Protein AF-A0A969STT8-F1 (afdb_monomer_lite)

Sequence (206 aa):
MQIDKSGVEYWLARQLQPLLGYSRWQRFEETIERSKLACFNSGYEITNHFTDAGNLVKRTQGGGSRQSDYKLSRYACYLTAMNGDPRKPEIAVAQTYFAIKTREAEIGSNLANSEVLTATITTTIERALTPINQRLEQIEHHLNALPPVKPKRPWTLSASTPPAEVPSDYKQLEDGSWLSPEAYESVLRQSRRSLWWELRQLNKFQ

pLDDT: mean 85.81, std 13.29, range [37.53, 98.25]

Structure (mmCIF, N/CA/C/O backbone):
data_AF-A0A969STT8-F1
#
_entry.id   AF-A0A969STT8-F1
#
loop_
_atom_site.group_PDB
_atom_site.id
_atom_site.type_symbol
_atom_site.label_atom_id
_atom_site.label_alt_id
_atom_site.label_comp_id
_atom_site.label_asym_id
_atom_site.label_entity_id
_atom_site.label_seq_id
_atom_site.pdbx_PDB_ins_code
_atom_site.Cartn_x
_atom_site.Cartn_y
_atom_site.Cartn_z
_atom_site.occupancy
_atom_site.B_iso_or_equiv
_atom_site.auth_seq_id
_atom_site.auth_comp_id
_atom_site.auth_asym_id
_atom_site.auth_atom_id
_atom_site.pdbx_PDB_model_num
ATOM 1 N N . MET A 1 1 ? -18.199 5.953 7.254 1.00 84.50 1 MET A N 1
ATOM 2 C CA . MET A 1 1 ? -17.276 7.029 6.849 1.00 84.50 1 MET A CA 1
ATOM 3 C C . MET A 1 1 ? -17.919 8.342 7.233 1.00 84.50 1 MET A C 1
ATOM 5 O O . MET A 1 1 ? -19.102 8.511 6.959 1.00 84.50 1 MET A O 1
ATOM 9 N N . GLN A 1 2 ? -17.184 9.208 7.916 1.00 92.44 2 GLN A N 1
ATOM 10 C CA . GLN A 1 2 ? -17.617 10.550 8.297 1.00 92.44 2 GLN A CA 1
ATOM 11 C C . GLN A 1 2 ? -16.567 11.550 7.808 1.00 92.44 2 GLN A C 1
ATOM 13 O O . GLN A 1 2 ? -15.420 11.169 7.594 1.00 92.44 2 GLN A O 1
ATOM 18 N N . ILE A 1 3 ? -16.955 12.807 7.619 1.00 91.88 3 ILE A N 1
ATOM 19 C CA . ILE A 1 3 ? -16.052 13.887 7.210 1.00 91.88 3 ILE A CA 1
ATOM 20 C C . ILE A 1 3 ? -16.077 14.938 8.317 1.00 91.88 3 ILE A C 1
ATOM 22 O O . ILE A 1 3 ? -17.145 15.249 8.853 1.00 91.88 3 ILE A O 1
ATOM 26 N N . ASP A 1 4 ? -14.911 15.418 8.736 1.00 87.25 4 ASP A N 1
ATOM 27 C CA . ASP A 1 4 ? -14.823 16.464 9.748 1.00 87.25 4 ASP A CA 1
ATOM 28 C C . ASP A 1 4 ? -15.022 17.868 9.150 1.00 87.25 4 ASP A C 1
ATOM 30 O O . ASP A 1 4 ? -15.252 18.048 7.955 1.00 87.25 4 ASP A O 1
ATOM 34 N N . LYS A 1 5 ? -14.951 18.895 10.002 1.00 86.19 5 LYS A N 1
ATOM 35 C CA . LYS A 1 5 ? -15.132 20.293 9.581 1.00 86.19 5 LYS A CA 1
ATOM 36 C C . LYS A 1 5 ? -14.043 20.782 8.617 1.00 86.19 5 LYS A C 1
ATOM 38 O O . LYS A 1 5 ? -14.247 21.794 7.959 1.00 86.19 5 LYS A O 1
ATOM 43 N N . SER A 1 6 ? -12.917 20.081 8.555 1.00 86.69 6 SER A N 1
ATOM 44 C CA . SER A 1 6 ? -11.771 20.387 7.704 1.00 86.69 6 SER A CA 1
ATOM 45 C C . SER A 1 6 ? -11.800 19.600 6.388 1.00 86.69 6 SER A C 1
ATOM 47 O O . SER A 1 6 ? -10.866 19.708 5.600 1.00 86.69 6 SER A O 1
ATOM 49 N N . GLY A 1 7 ? -12.847 18.803 6.137 1.00 89.56 7 GLY A N 1
ATOM 50 C CA . GLY A 1 7 ? -12.953 17.964 4.942 1.00 89.56 7 GLY A CA 1
ATOM 51 C C . GLY A 1 7 ? -12.178 16.646 5.035 1.00 89.56 7 GLY A C 1
ATOM 52 O O . GLY A 1 7 ? -12.056 15.946 4.033 1.00 89.56 7 GLY A O 1
ATOM 53 N N . VAL A 1 8 ? -11.661 16.284 6.213 1.00 88.50 8 VAL A N 1
ATOM 54 C CA . VAL A 1 8 ? -10.869 15.065 6.407 1.00 88.50 8 VAL A CA 1
ATOM 55 C C . VAL A 1 8 ? -11.783 13.899 6.766 1.00 88.50 8 VAL A C 1
ATOM 57 O O . VAL A 1 8 ? -12.634 13.988 7.654 1.00 88.50 8 VAL A O 1
ATOM 60 N N . GLU A 1 9 ? -11.599 12.779 6.073 1.00 94.38 9 GLU A N 1
ATOM 61 C CA . GLU A 1 9 ? -12.343 11.554 6.345 1.00 94.38 9 GLU A CA 1
ATOM 62 C C . GLU A 1 9 ? -11.873 10.856 7.626 1.00 94.38 9 GLU A C 1
ATOM 64 O O . GLU A 1 9 ? -10.675 10.670 7.858 1.00 94.38 9 GLU A O 1
ATOM 69 N N . TYR A 1 10 ? -12.832 10.376 8.417 1.00 95.25 10 TYR A N 1
ATOM 70 C CA . TYR A 1 10 ? -12.572 9.580 9.609 1.00 95.25 10 TYR A CA 1
ATOM 71 C C . TYR A 1 10 ? -13.646 8.515 9.870 1.00 95.25 10 TYR A C 1
ATOM 73 O O . TYR A 1 10 ? -14.771 8.546 9.356 1.00 95.25 10 TYR A O 1
ATOM 81 N N . TRP A 1 11 ? -13.291 7.564 10.732 1.00 96.69 11 TRP A N 1
ATOM 82 C CA . TRP A 1 11 ? -14.184 6.549 11.284 1.00 96.69 11 TRP A CA 1
ATOM 83 C C . TRP A 1 11 ? -14.091 6.555 12.802 1.00 96.69 11 TRP A C 1
ATOM 85 O O . TRP A 1 11 ? -13.015 6.742 13.359 1.00 96.69 11 TRP A O 1
ATOM 95 N N . LEU A 1 12 ? -15.216 6.339 13.480 1.00 96.00 12 LEU A N 1
ATOM 96 C CA . LEU A 1 12 ? -15.214 6.172 14.930 1.00 96.00 12 LEU A CA 1
ATOM 97 C C . LEU A 1 12 ? -14.858 4.730 15.286 1.00 96.00 12 LEU A C 1
ATOM 99 O O . LEU A 1 12 ? -15.462 3.787 14.765 1.00 96.00 12 LEU A O 1
ATOM 103 N N . ALA A 1 13 ? -13.920 4.555 16.209 1.00 96.25 13 ALA A N 1
ATOM 104 C CA . ALA A 1 13 ? -13.497 3.248 16.691 1.00 96.25 13 ALA A CA 1
ATOM 105 C C . ALA A 1 13 ? -14.674 2.454 17.282 1.00 96.25 13 ALA A C 1
ATOM 107 O O . ALA A 1 13 ? -14.821 1.269 16.994 1.00 96.25 13 ALA A O 1
ATOM 108 N N . ARG A 1 14 ? -15.582 3.103 18.020 1.00 93.88 14 ARG A N 1
ATOM 109 C CA . ARG A 1 14 ? -16.821 2.480 18.528 1.00 93.88 14 ARG A CA 1
ATOM 110 C C . ARG A 1 14 ? -17.710 1.896 17.426 1.00 93.88 14 ARG A C 1
ATOM 112 O O . ARG A 1 14 ? -18.346 0.872 17.648 1.00 93.88 14 ARG A O 1
ATOM 119 N N . GLN A 1 15 ? -17.757 2.531 16.253 1.00 94.50 15 GLN A N 1
ATOM 120 C CA . GLN A 1 15 ? -18.525 2.039 15.102 1.00 94.50 15 GLN A CA 1
ATOM 121 C C . GLN A 1 15 ? -17.798 0.899 14.383 1.00 94.50 15 GLN A C 1
ATOM 123 O O . GLN A 1 15 ? -18.440 -0.016 13.876 1.00 94.50 15 GLN A O 1
ATOM 128 N N . LEU A 1 16 ? -16.465 0.941 14.360 1.00 95.44 16 LEU A N 1
ATOM 129 C CA . LEU A 1 16 ? -15.634 -0.087 13.738 1.00 95.44 16 LEU A CA 1
ATOM 130 C C . LEU A 1 16 ? -15.569 -1.378 14.574 1.00 95.44 16 LEU A C 1
ATOM 132 O O . LEU A 1 16 ? -15.508 -2.467 14.012 1.00 95.44 16 LEU A O 1
ATOM 136 N N . GLN A 1 17 ? -15.632 -1.265 15.902 1.00 96.31 17 GLN A N 1
ATOM 137 C CA . GLN A 1 17 ? -15.555 -2.378 16.853 1.00 96.31 17 GLN A CA 1
ATOM 138 C C . GLN A 1 17 ? -16.428 -3.597 16.461 1.00 96.31 17 GLN A C 1
ATOM 140 O O . GLN A 1 17 ? -15.872 -4.691 16.312 1.00 96.31 17 GLN A O 1
ATOM 145 N N . PRO A 1 18 ? -17.763 -3.470 16.294 1.00 96.81 18 PRO A N 1
ATOM 146 C CA . PRO A 1 18 ? -18.603 -4.616 15.947 1.00 96.81 18 PRO A CA 1
ATOM 147 C C . PRO A 1 18 ? -18.335 -5.146 14.533 1.00 96.81 18 PRO A C 1
ATOM 149 O O . PRO A 1 18 ? -18.463 -6.345 14.314 1.00 96.81 18 PRO A O 1
ATOM 152 N N . LEU A 1 19 ? -17.916 -4.287 13.596 1.00 96.38 19 LEU A N 1
ATOM 153 C CA . LEU A 1 19 ? -17.600 -4.683 12.216 1.00 96.38 19 LEU A CA 1
ATOM 154 C C . LEU A 1 19 ? -16.344 -5.554 12.127 1.00 96.38 19 LEU A C 1
ATOM 156 O O . LEU A 1 19 ? -16.185 -6.302 11.172 1.00 96.38 19 LEU A O 1
ATOM 160 N N . LEU A 1 20 ? -15.460 -5.456 13.121 1.00 96.88 20 LEU A N 1
ATOM 161 C CA . LEU A 1 20 ? -14.263 -6.287 13.247 1.00 96.88 20 LEU A CA 1
ATOM 162 C C . LEU A 1 20 ? -14.465 -7.469 14.213 1.00 96.88 20 LEU A C 1
ATOM 164 O O . LEU A 1 20 ? -13.493 -8.075 14.661 1.00 96.88 20 LEU A O 1
ATOM 168 N N . GLY A 1 21 ? -15.713 -7.778 14.583 1.00 96.94 21 GLY A N 1
ATOM 169 C CA . GLY A 1 21 ? -16.051 -8.949 15.397 1.00 96.94 21 GLY A CA 1
ATOM 170 C C . GLY A 1 21 ? -15.719 -8.810 16.888 1.00 96.94 21 GLY A C 1
ATOM 171 O O . GLY A 1 21 ? -15.613 -9.813 17.607 1.00 96.94 21 GLY A O 1
ATOM 172 N N . TYR A 1 22 ? -15.515 -7.592 17.401 1.00 97.50 22 TYR A N 1
ATOM 173 C CA . TYR A 1 22 ? -15.241 -7.360 18.823 1.00 97.50 22 TYR A CA 1
ATOM 174 C C . TYR A 1 22 ? -16.523 -7.033 19.592 1.00 97.50 22 TYR A C 1
ATOM 176 O O . TYR A 1 22 ? -17.176 -6.022 19.354 1.00 97.50 22 TYR A O 1
ATOM 184 N N . SER A 1 23 ? -16.857 -7.851 20.592 1.00 94.88 23 SER A N 1
ATOM 185 C CA . SER A 1 23 ? -18.016 -7.617 21.468 1.00 94.88 23 SER A CA 1
ATOM 186 C C . SER A 1 23 ? -17.705 -6.709 22.664 1.00 94.88 23 SER A C 1
ATOM 188 O O . SER A 1 23 ? -18.571 -5.967 23.120 1.00 94.88 23 SER A O 1
ATOM 190 N N . ARG A 1 24 ? -16.466 -6.741 23.176 1.00 95.06 24 ARG A N 1
ATOM 191 C CA . ARG A 1 24 ? -16.024 -5.957 24.342 1.00 95.06 24 ARG A CA 1
ATOM 192 C C . ARG A 1 24 ? -15.048 -4.861 23.926 1.00 95.06 24 ARG A C 1
ATOM 194 O O . ARG A 1 24 ? -14.050 -5.158 23.271 1.00 95.06 24 ARG A O 1
ATOM 201 N N . TRP A 1 25 ? -15.296 -3.632 24.388 1.00 94.38 25 TRP A N 1
ATOM 202 C CA . TRP A 1 25 ? -14.457 -2.464 24.089 1.00 94.38 25 TRP A CA 1
ATOM 203 C C . TRP A 1 25 ? -12.996 -2.676 24.485 1.00 94.38 25 TRP A C 1
ATOM 205 O O . TRP A 1 25 ? -12.125 -2.418 23.674 1.00 94.38 25 TRP A O 1
ATOM 215 N N . GLN A 1 26 ? -12.721 -3.228 25.670 1.00 94.31 26 GLN A N 1
ATOM 216 C CA . GLN A 1 26 ? -11.353 -3.400 26.181 1.00 94.31 26 GLN A CA 1
ATOM 217 C C . GLN A 1 26 ? -10.476 -4.233 25.233 1.00 94.31 26 GLN A C 1
ATOM 219 O O . GLN A 1 26 ? -9.326 -3.899 24.986 1.00 94.31 26 GLN A O 1
ATOM 224 N N . ARG A 1 27 ? -11.044 -5.285 24.624 1.00 95.94 27 ARG A N 1
ATOM 225 C CA . ARG A 1 27 ? -10.336 -6.126 23.641 1.00 95.94 27 ARG A CA 1
ATOM 226 C C . ARG A 1 27 ? -10.055 -5.390 22.335 1.00 95.94 27 ARG A C 1
ATOM 228 O O . ARG A 1 27 ? -9.068 -5.663 21.652 1.00 95.94 27 ARG A O 1
ATOM 235 N N . PHE A 1 28 ? -10.949 -4.484 21.966 1.00 97.12 28 PHE A N 1
ATOM 236 C CA . PHE A 1 28 ? -10.766 -3.656 20.788 1.00 97.12 28 PHE A CA 1
ATOM 237 C C . PHE A 1 28 ? -9.766 -2.526 21.046 1.00 97.12 28 PHE A C 1
ATOM 239 O O . PHE A 1 28 ? -8.897 -2.280 20.222 1.00 97.12 28 PHE A O 1
ATOM 246 N N . GLU A 1 29 ? -9.808 -1.918 22.226 1.00 95.81 29 GLU A N 1
ATOM 247 C CA . GLU A 1 29 ? -8.851 -0.915 22.689 1.00 95.81 29 GLU A CA 1
ATOM 248 C C . GLU A 1 29 ? -7.424 -1.484 22.734 1.00 95.81 29 GLU A C 1
ATOM 250 O O . GLU A 1 29 ? -6.523 -0.886 22.158 1.00 95.81 29 GLU A O 1
ATOM 255 N N . GLU A 1 30 ? -7.227 -2.708 23.243 1.00 96.56 30 GLU A N 1
ATOM 256 C CA . GLU A 1 30 ? -5.951 -3.447 23.144 1.00 96.56 30 GLU A CA 1
ATOM 257 C C . GLU A 1 30 ? -5.447 -3.578 21.688 1.00 96.56 30 GLU A C 1
ATOM 259 O O . GLU A 1 30 ? -4.247 -3.604 21.418 1.00 96.56 30 GLU A O 1
ATOM 264 N N . THR A 1 31 ? -6.357 -3.677 20.717 1.00 97.50 31 THR A N 1
ATOM 265 C CA . THR A 1 31 ? -6.016 -3.739 19.286 1.00 97.50 31 THR A CA 1
ATOM 266 C C . THR A 1 31 ? -5.635 -2.365 18.740 1.00 97.50 31 THR A C 1
ATOM 268 O O . THR A 1 31 ? -4.669 -2.247 17.985 1.00 97.50 31 THR A O 1
ATOM 271 N N . ILE A 1 32 ? -6.339 -1.317 19.163 1.00 97.75 32 ILE A N 1
ATOM 272 C CA . ILE A 1 32 ? -6.011 0.070 18.824 1.00 97.75 32 ILE A CA 1
ATOM 273 C C . ILE A 1 32 ? -4.628 0.439 19.368 1.00 97.75 32 ILE A C 1
ATOM 275 O O . ILE A 1 32 ? -3.827 0.991 18.622 1.00 97.75 32 ILE A O 1
ATOM 279 N N . GLU A 1 33 ? -4.297 0.078 20.609 1.00 97.69 33 GLU A N 1
ATOM 280 C CA . GLU A 1 33 ? -2.980 0.372 21.194 1.00 97.69 33 GLU A CA 1
ATOM 281 C C . GLU A 1 33 ? -1.837 -0.324 20.440 1.00 97.69 33 GLU A C 1
ATOM 283 O O . GLU A 1 33 ? -0.836 0.312 20.102 1.00 97.69 33 GLU A O 1
ATOM 288 N N . ARG A 1 34 ? -2.011 -1.596 20.054 1.00 98.19 34 ARG A N 1
ATOM 289 C CA . ARG A 1 34 ? -1.055 -2.290 19.166 1.00 98.19 34 ARG A CA 1
ATOM 290 C C . ARG A 1 34 ? -0.901 -1.580 17.818 1.00 98.19 34 ARG A C 1
ATOM 292 O O . ARG A 1 34 ? 0.201 -1.476 17.288 1.00 98.19 34 ARG A O 1
ATOM 299 N N . SER A 1 35 ? -1.996 -1.045 17.286 1.00 98.25 35 SER A N 1
ATOM 300 C CA . SER A 1 35 ? -2.010 -0.326 16.007 1.00 98.25 35 SER A CA 1
ATOM 301 C C . SER A 1 35 ? -1.338 1.044 16.091 1.00 98.25 35 SER A C 1
ATOM 303 O O . SER A 1 35 ? -0.647 1.438 15.154 1.00 98.25 35 SER A O 1
ATOM 305 N N . LYS A 1 36 ? -1.479 1.752 17.217 1.00 98.19 36 LYS A N 1
ATOM 306 C CA . LYS A 1 36 ? -0.736 2.988 17.504 1.00 98.19 36 LYS A CA 1
ATOM 307 C C . LYS A 1 36 ? 0.765 2.724 17.569 1.00 98.19 36 LYS A C 1
ATOM 309 O O . LYS A 1 36 ? 1.534 3.473 16.976 1.00 98.19 36 LYS A O 1
ATOM 314 N N . LEU A 1 37 ? 1.177 1.633 18.218 1.00 98.25 37 LEU A N 1
ATOM 315 C CA . LEU A 1 37 ? 2.583 1.229 18.253 1.00 98.25 37 LEU A CA 1
ATOM 316 C C . LEU A 1 37 ? 3.115 0.915 16.846 1.00 98.25 37 LEU A C 1
ATOM 318 O O . LEU A 1 37 ? 4.188 1.386 16.482 1.00 98.25 37 LEU A O 1
ATOM 322 N N . ALA A 1 38 ? 2.353 0.186 16.025 1.00 98.12 38 ALA A N 1
ATOM 323 C CA . ALA A 1 38 ? 2.720 -0.075 14.631 1.00 98.12 38 ALA A CA 1
ATOM 324 C C . ALA A 1 38 ? 2.834 1.219 13.800 1.00 98.12 38 ALA A C 1
ATOM 326 O O . ALA A 1 38 ? 3.767 1.366 13.011 1.00 98.12 38 ALA A O 1
ATOM 327 N N . CYS A 1 39 ? 1.918 2.171 14.006 1.00 98.00 39 CYS A N 1
ATOM 328 C CA . CYS A 1 39 ? 1.946 3.495 13.381 1.00 98.00 39 CYS A CA 1
ATOM 329 C C . CYS A 1 39 ? 3.235 4.251 13.726 1.00 98.00 39 CYS A C 1
ATOM 331 O O . CYS A 1 39 ? 3.945 4.697 12.824 1.00 98.00 39 CYS A O 1
ATOM 333 N N . PHE A 1 40 ? 3.563 4.319 15.018 1.00 97.81 40 PHE A N 1
ATOM 334 C CA . PHE A 1 40 ? 4.778 4.958 15.515 1.00 97.81 40 PHE A CA 1
ATOM 335 C C . PHE A 1 40 ? 6.044 4.300 14.960 1.00 97.81 40 PHE A C 1
ATOM 337 O O . PHE A 1 40 ? 6.912 4.983 14.424 1.00 97.81 40 PHE A O 1
ATOM 344 N N . ASN A 1 41 ? 6.117 2.967 14.993 1.00 98.06 41 ASN A N 1
ATOM 345 C CA . ASN A 1 41 ? 7.257 2.216 14.461 1.00 98.06 41 ASN A CA 1
ATOM 346 C C . ASN A 1 41 ? 7.425 2.377 12.942 1.00 98.06 41 ASN A C 1
ATOM 348 O O . ASN A 1 41 ? 8.524 2.201 12.426 1.00 98.06 41 ASN A O 1
ATOM 352 N N . SER A 1 42 ? 6.353 2.728 12.230 1.00 96.69 42 SER A N 1
ATOM 353 C CA . SER A 1 42 ? 6.383 3.035 10.795 1.00 96.69 42 SER A CA 1
ATOM 354 C C . SER A 1 42 ? 6.792 4.488 10.499 1.00 96.69 42 SER A C 1
ATOM 356 O O . SER A 1 42 ? 6.762 4.898 9.343 1.00 96.69 42 SER A O 1
ATOM 358 N N . GLY A 1 43 ? 7.143 5.278 11.523 1.00 97.00 43 GLY A N 1
ATOM 359 C CA . GLY A 1 43 ? 7.575 6.673 11.393 1.00 97.00 43 GLY A CA 1
ATOM 360 C C . GLY A 1 43 ? 6.439 7.698 11.310 1.00 97.00 43 GLY A C 1
ATOM 361 O O . GLY A 1 43 ? 6.701 8.862 11.017 1.00 97.00 43 GLY A O 1
ATOM 362 N N . TYR A 1 44 ? 5.188 7.295 11.561 1.00 96.31 44 TYR A N 1
ATOM 363 C CA . TYR A 1 44 ? 4.033 8.194 11.520 1.00 96.31 44 TYR A CA 1
ATOM 364 C C . TYR A 1 44 ? 3.644 8.682 12.917 1.00 96.31 44 TYR A C 1
ATOM 366 O O . TYR A 1 44 ? 3.559 7.907 13.870 1.00 96.31 44 TYR A O 1
ATOM 374 N N . GLU A 1 45 ? 3.320 9.970 13.009 1.00 95.81 45 GLU A N 1
ATOM 375 C CA . GLU A 1 45 ? 2.805 10.599 14.224 1.00 95.81 45 GLU A CA 1
ATOM 376 C C . GLU A 1 45 ? 1.420 10.031 14.588 1.00 95.81 45 GLU A C 1
ATOM 378 O O . GLU A 1 45 ? 0.471 10.110 13.801 1.00 95.81 45 GLU A O 1
ATOM 383 N N . ILE A 1 46 ? 1.289 9.460 15.791 1.00 96.25 46 ILE A N 1
ATOM 384 C CA . ILE A 1 46 ? 0.066 8.763 16.227 1.00 96.25 46 ILE A CA 1
ATOM 385 C C . ILE A 1 46 ? -1.137 9.709 16.209 1.00 96.25 46 ILE A C 1
ATOM 387 O O . ILE A 1 46 ? -2.226 9.314 15.786 1.00 96.25 46 ILE A O 1
ATOM 391 N N . THR A 1 47 ? -0.956 10.955 16.651 1.00 94.6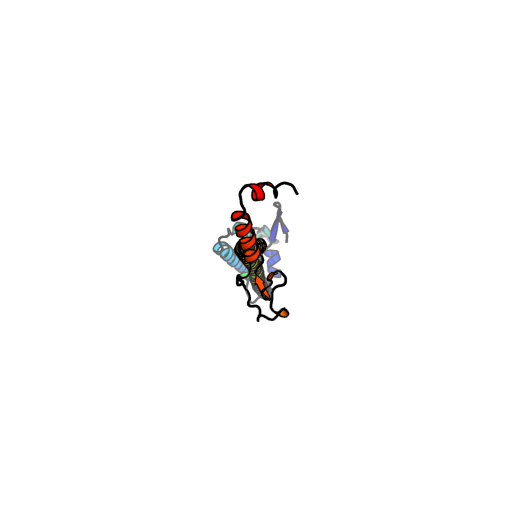9 47 THR A N 1
ATOM 392 C CA . THR A 1 47 ? -2.048 11.929 16.803 1.00 94.69 47 THR A CA 1
ATOM 393 C C . THR A 1 47 ? -2.710 12.320 15.477 1.00 94.69 47 THR A C 1
ATOM 395 O O . THR A 1 47 ? -3.907 12.621 15.470 1.00 94.69 47 THR A O 1
ATOM 398 N N . ASN A 1 48 ? -1.991 12.197 14.353 1.00 94.19 48 ASN A N 1
ATOM 399 C CA . ASN A 1 48 ? -2.526 12.405 13.001 1.00 94.19 48 ASN A CA 1
ATOM 400 C C . ASN A 1 48 ? -3.498 11.299 12.563 1.00 94.19 48 ASN A C 1
ATOM 402 O O . ASN A 1 48 ? -4.315 11.499 11.665 1.00 94.19 48 ASN A O 1
ATOM 406 N N . HIS A 1 49 ? -3.398 10.115 13.170 1.00 96.25 49 HIS A N 1
ATOM 407 C CA . HIS A 1 49 ? -4.117 8.924 12.727 1.00 96.25 49 HIS A CA 1
ATOM 408 C C . HIS A 1 49 ? -5.119 8.395 13.757 1.00 96.25 49 HIS A C 1
ATOM 410 O O . HIS A 1 49 ? -6.135 7.826 13.349 1.00 96.25 49 HIS A O 1
ATOM 416 N N . PHE A 1 50 ? -4.849 8.595 15.049 1.00 96.25 50 PHE A N 1
ATOM 417 C CA . PHE A 1 50 ? -5.646 8.144 16.187 1.00 96.25 50 PHE A CA 1
ATOM 418 C C . PHE A 1 50 ? -5.936 9.327 17.118 1.00 96.25 50 PHE A C 1
ATOM 420 O O . PHE A 1 50 ? -5.209 9.575 18.081 1.00 96.25 50 PHE A O 1
ATOM 427 N N . THR A 1 51 ? -7.014 10.059 16.852 1.00 93.81 51 THR A N 1
ATOM 428 C CA . THR A 1 51 ? -7.406 11.219 17.665 1.00 93.81 51 THR A CA 1
ATOM 429 C C . THR A 1 51 ? -8.435 10.806 18.714 1.00 93.81 51 THR A C 1
ATOM 431 O O . THR A 1 51 ? -9.434 10.173 18.379 1.00 93.81 51 THR A O 1
ATOM 434 N N . ASP A 1 52 ? -8.222 11.163 19.980 1.00 89.88 52 ASP A N 1
ATOM 435 C CA . ASP A 1 52 ? -9.186 10.896 21.057 1.00 89.88 52 ASP A CA 1
ATOM 436 C C . ASP A 1 52 ? -10.520 11.618 20.785 1.00 89.88 52 ASP A C 1
ATOM 438 O O . ASP A 1 52 ? -10.559 12.812 20.479 1.00 89.88 52 ASP A O 1
ATOM 442 N N . ALA A 1 53 ? -11.617 10.870 20.866 1.00 85.69 53 ALA A N 1
ATOM 443 C CA . ALA A 1 53 ? -12.986 11.336 20.664 1.00 85.69 53 ALA A CA 1
ATOM 444 C C . ALA A 1 53 ? -13.893 10.984 21.852 1.00 85.69 53 ALA A C 1
ATOM 446 O O . ALA A 1 53 ? -15.120 11.044 21.744 1.00 85.69 53 ALA A O 1
ATOM 447 N N . GLY A 1 54 ? -13.298 10.578 22.978 1.00 77.81 54 GLY A N 1
ATOM 448 C CA . GLY A 1 54 ? -14.031 10.107 24.137 1.00 77.81 54 GLY A CA 1
ATOM 449 C C . GLY A 1 54 ? -14.881 11.202 24.778 1.00 77.81 54 GLY A C 1
ATOM 450 O O . GLY A 1 54 ? -14.365 12.241 25.195 1.00 77.81 54 GLY A O 1
ATOM 451 N N . ASN A 1 55 ? -16.177 10.924 24.924 1.00 69.62 55 ASN A N 1
ATOM 452 C CA . ASN A 1 55 ? -17.156 11.831 25.522 1.00 69.62 55 ASN A CA 1
ATOM 453 C C . ASN A 1 55 ? -17.472 11.441 26.972 1.00 69.62 55 ASN A C 1
ATOM 455 O O . ASN A 1 55 ? -17.419 10.270 27.356 1.00 69.62 55 ASN A O 1
ATOM 459 N N . LEU A 1 56 ? -17.840 12.427 27.793 1.00 64.31 56 LEU A N 1
ATOM 460 C CA . LEU A 1 56 ? -18.340 12.177 29.143 1.00 64.31 56 LEU A CA 1
ATOM 461 C C . LEU A 1 56 ? -19.801 11.719 29.069 1.00 64.31 56 LEU A C 1
ATOM 463 O O . LEU A 1 56 ? -20.674 12.489 28.676 1.00 64.31 56 LEU A O 1
ATOM 467 N N . VAL A 1 57 ? -20.082 10.481 29.474 1.00 61.25 57 VAL A N 1
ATOM 468 C CA . VAL A 1 57 ? -21.447 9.939 29.486 1.00 61.25 57 VAL A CA 1
ATOM 469 C C . VAL A 1 57 ? -21.981 9.962 30.913 1.00 61.25 57 VAL A C 1
ATOM 471 O O . VAL A 1 57 ? -21.398 9.356 31.816 1.00 61.25 57 VAL A O 1
ATOM 474 N N . LYS A 1 58 ? -23.099 10.664 31.134 1.00 54.38 58 LYS A N 1
ATOM 475 C CA . LYS A 1 58 ? -23.814 10.651 32.419 1.00 54.38 58 LYS A CA 1
ATOM 476 C C . LYS A 1 58 ? -24.465 9.285 32.629 1.00 54.38 58 LYS A C 1
ATOM 478 O O . LYS A 1 58 ? -25.234 8.837 31.783 1.00 54.38 58 LYS A O 1
ATOM 483 N N . ARG A 1 59 ? -24.193 8.637 33.765 1.00 63.50 59 ARG A N 1
ATOM 484 C CA . ARG A 1 59 ? -24.951 7.455 34.190 1.00 63.50 59 ARG A CA 1
ATOM 485 C C . ARG A 1 59 ? -26.232 7.874 34.901 1.00 63.50 59 ARG A C 1
ATOM 487 O O . ARG A 1 59 ? -26.244 8.840 35.661 1.00 63.50 5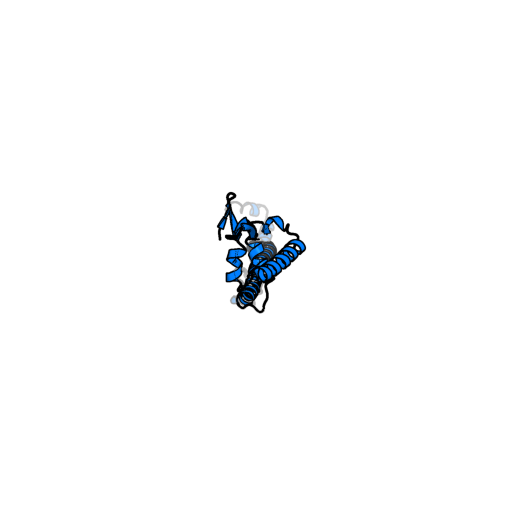9 ARG A O 1
ATOM 494 N N . THR A 1 60 ? -27.281 7.080 34.712 1.00 59.88 60 THR A N 1
ATOM 495 C CA . THR A 1 60 ? -28.601 7.264 35.334 1.00 59.88 60 THR A CA 1
ATOM 496 C C . THR A 1 60 ? -28.561 7.213 36.870 1.00 59.88 60 THR A C 1
ATOM 498 O O . THR A 1 60 ? -29.429 7.783 37.513 1.00 59.88 60 THR A O 1
ATOM 501 N N . GLN A 1 61 ? -27.541 6.588 37.473 1.00 66.81 61 GLN A N 1
ATOM 502 C CA . GLN A 1 61 ? -27.391 6.448 38.933 1.00 66.81 61 GLN A CA 1
ATOM 503 C C . GLN A 1 61 ? -26.451 7.479 39.593 1.00 66.81 61 GLN A C 1
ATOM 505 O O . GLN A 1 61 ? -26.078 7.313 40.749 1.00 66.81 61 GLN A O 1
ATOM 510 N N . GLY A 1 62 ? -26.079 8.555 38.891 1.00 48.84 62 GLY A N 1
ATOM 511 C CA . GLY A 1 62 ? -25.147 9.563 39.407 1.00 48.84 62 GLY A CA 1
ATOM 512 C C . GLY A 1 62 ? -23.683 9.168 39.183 1.00 48.84 62 GLY A C 1
ATOM 513 O O . GLY A 1 62 ? -23.268 8.042 39.439 1.00 48.84 62 GLY A O 1
ATOM 514 N N . GLY A 1 63 ? -22.902 10.103 38.638 1.00 63.78 63 GLY A N 1
ATOM 515 C CA . GLY A 1 63 ? -21.527 9.881 38.176 1.00 63.78 63 GLY A CA 1
ATOM 516 C C . GLY A 1 63 ? -21.422 9.790 36.648 1.00 63.78 63 GLY A C 1
ATOM 517 O O . GLY A 1 63 ? -22.176 9.077 35.985 1.00 63.78 63 GLY A O 1
ATOM 518 N N . GLY A 1 64 ? -20.496 10.553 36.065 1.00 55.75 64 GLY A N 1
ATOM 519 C CA . GLY A 1 64 ? -20.145 10.460 34.648 1.00 55.75 64 GLY A CA 1
ATOM 520 C C . GLY A 1 64 ? -18.992 9.479 34.451 1.00 55.75 64 GLY A C 1
ATOM 521 O O . GLY A 1 64 ? -18.016 9.531 35.192 1.00 55.75 64 GLY A O 1
ATOM 522 N N . SER A 1 65 ? -19.084 8.593 33.463 1.00 63.47 65 SER A N 1
ATOM 523 C CA . SER A 1 65 ? -17.950 7.772 33.029 1.00 63.47 65 SER A CA 1
ATOM 524 C C . SER A 1 65 ? -17.520 8.253 31.649 1.00 63.47 65 SER A C 1
ATOM 526 O O . SER A 1 65 ? -18.360 8.418 30.761 1.00 63.47 65 SER A O 1
ATOM 528 N N . ARG A 1 66 ? -16.225 8.536 31.471 1.00 73.31 66 ARG A N 1
ATOM 529 C CA . ARG A 1 66 ? -15.681 8.890 30.158 1.00 73.31 66 ARG A CA 1
ATOM 530 C C . ARG A 1 66 ? -15.730 7.644 29.282 1.00 73.31 66 ARG A C 1
ATOM 532 O O . ARG A 1 66 ? -15.063 6.655 29.570 1.00 73.31 66 ARG A O 1
ATOM 539 N N . GLN A 1 67 ? -16.550 7.679 28.241 1.00 80.06 67 GLN A N 1
ATOM 540 C CA . GLN A 1 67 ? -16.594 6.615 27.257 1.00 80.06 67 GLN A CA 1
ATOM 541 C C . GLN A 1 67 ? -15.483 6.880 26.245 1.00 80.06 67 GLN A C 1
ATOM 543 O O . GLN A 1 67 ? -15.629 7.758 25.399 1.00 80.06 67 GLN A O 1
ATOM 548 N N . SER A 1 68 ? -14.372 6.147 26.346 1.00 85.69 68 SER A N 1
ATOM 549 C CA . SER A 1 68 ? -13.272 6.242 25.380 1.00 85.69 68 SER A CA 1
ATOM 550 C C . SER A 1 68 ? -13.771 5.928 23.969 1.00 85.69 68 SER A C 1
ATOM 552 O O . SER A 1 68 ? -14.536 4.974 23.778 1.00 85.69 68 SER A O 1
ATOM 554 N N . ASP A 1 69 ? -13.349 6.728 22.997 1.00 93.62 69 ASP A N 1
ATOM 555 C CA . ASP A 1 69 ? -13.545 6.510 21.565 1.00 93.62 69 ASP A CA 1
ATOM 556 C C . ASP A 1 69 ? -12.407 7.203 20.808 1.00 93.62 69 ASP A C 1
ATOM 558 O O . ASP A 1 69 ? -11.726 8.066 21.364 1.00 93.62 69 ASP A O 1
ATOM 562 N N . TYR A 1 70 ? -12.206 6.844 19.544 1.00 94.50 70 TYR A N 1
ATOM 563 C CA . TYR A 1 70 ? -11.160 7.412 18.702 1.00 94.50 70 TYR A CA 1
ATOM 564 C C . TYR A 1 70 ? -11.696 7.727 17.311 1.00 94.50 70 TYR A C 1
ATOM 566 O O . TYR A 1 70 ? -12.413 6.920 16.720 1.00 94.50 70 TYR A O 1
ATOM 574 N N . LYS A 1 71 ? -11.291 8.870 16.758 1.00 95.56 71 LYS A N 1
ATOM 575 C CA . LYS A 1 71 ? -11.340 9.111 15.317 1.00 95.56 71 LYS A CA 1
ATOM 576 C C . LYS A 1 71 ? -10.121 8.462 14.684 1.00 95.56 71 LYS A C 1
ATOM 578 O O . LYS A 1 71 ? -8.984 8.760 15.045 1.00 95.56 71 LYS A O 1
ATOM 583 N N . LEU A 1 72 ? -10.390 7.574 13.743 1.00 97.19 72 LEU A N 1
ATOM 584 C CA . LEU A 1 72 ? -9.402 6.831 12.989 1.00 97.19 72 LEU A CA 1
ATOM 585 C C . LEU A 1 72 ? -9.353 7.385 11.570 1.00 97.19 72 LEU A C 1
ATOM 587 O O . LEU A 1 72 ? -10.378 7.445 10.888 1.00 97.19 72 LEU A O 1
ATOM 591 N N . SER A 1 73 ? -8.158 7.742 11.114 1.00 96.81 73 SER A N 1
ATOM 592 C CA . SER A 1 73 ? -7.904 7.943 9.685 1.00 96.81 73 SER A CA 1
ATOM 593 C C . SER A 1 73 ? -8.080 6.630 8.906 1.00 96.81 73 SER A C 1
ATOM 595 O O . SER A 1 73 ? -8.093 5.537 9.484 1.00 96.81 73 SER A O 1
ATOM 597 N N . ARG A 1 74 ? -8.138 6.709 7.572 1.00 96.19 74 ARG A N 1
ATOM 598 C CA . ARG A 1 74 ? -8.156 5.514 6.709 1.00 96.19 74 ARG A CA 1
ATOM 599 C C . ARG A 1 74 ? -6.965 4.587 6.989 1.00 96.19 74 ARG A C 1
ATOM 601 O O . ARG A 1 74 ? -7.142 3.381 7.128 1.00 96.19 74 ARG A O 1
ATOM 608 N N . TYR A 1 75 ? -5.776 5.166 7.154 1.00 96.75 75 TYR A N 1
ATOM 609 C CA . TYR A 1 75 ? -4.562 4.428 7.501 1.00 96.75 75 TYR A CA 1
ATOM 610 C C . TYR A 1 75 ? -4.669 3.732 8.868 1.00 96.75 75 TYR A C 1
ATOM 612 O O . TYR A 1 75 ? -4.383 2.540 8.979 1.00 96.75 75 TYR A O 1
ATOM 620 N N . ALA A 1 76 ? -5.178 4.427 9.893 1.00 97.56 76 ALA A N 1
ATOM 621 C CA . ALA A 1 76 ? -5.413 3.832 11.211 1.00 97.56 76 ALA A CA 1
ATOM 622 C C . ALA A 1 76 ? -6.412 2.669 11.167 1.00 97.56 76 ALA A C 1
ATOM 624 O O . ALA A 1 76 ? -6.226 1.678 11.873 1.00 97.56 76 ALA A O 1
ATOM 625 N N . CYS A 1 77 ? -7.452 2.757 10.331 1.00 97.50 77 CYS A N 1
ATOM 626 C CA . CYS A 1 77 ? -8.397 1.657 10.142 1.00 97.50 77 CYS A CA 1
ATOM 627 C C . CYS A 1 77 ? -7.695 0.409 9.591 1.00 97.50 77 CYS A C 1
ATOM 629 O O . CYS A 1 77 ? -7.915 -0.691 10.099 1.00 97.50 77 CYS A O 1
ATOM 631 N N . TYR A 1 78 ? -6.813 0.575 8.601 1.00 97.50 78 TYR A N 1
ATOM 632 C CA . TYR A 1 78 ? -6.039 -0.534 8.040 1.00 97.50 78 TYR A CA 1
ATOM 633 C C . TYR A 1 78 ? -5.085 -1.142 9.064 1.00 97.50 78 TYR A C 1
ATOM 635 O O . TYR A 1 78 ? -5.074 -2.360 9.225 1.00 97.50 78 TYR A O 1
ATOM 643 N N . LEU A 1 79 ? -4.350 -0.317 9.816 1.00 97.88 79 LEU A N 1
ATOM 644 C CA . LEU A 1 79 ? -3.498 -0.808 10.902 1.00 97.88 79 LEU A CA 1
ATOM 645 C C . LEU A 1 79 ? -4.302 -1.553 11.972 1.00 97.88 79 LEU A C 1
ATOM 647 O O . LEU A 1 79 ? -3.860 -2.605 12.426 1.00 97.88 79 LEU A O 1
ATOM 651 N N . THR A 1 80 ? -5.493 -1.061 12.319 1.00 98.00 80 THR A N 1
ATOM 652 C CA . THR A 1 80 ? -6.389 -1.717 13.288 1.00 98.00 80 THR A CA 1
ATOM 653 C C . THR A 1 80 ? -6.833 -3.094 12.811 1.00 98.00 80 THR A C 1
ATOM 655 O O . THR A 1 80 ? -6.827 -4.042 13.593 1.00 98.00 80 THR A O 1
ATOM 658 N N . ALA A 1 81 ? -7.166 -3.234 11.527 1.00 97.62 81 ALA A N 1
ATOM 659 C CA . ALA A 1 81 ? -7.499 -4.529 10.944 1.00 97.62 81 ALA A CA 1
ATOM 660 C C . ALA A 1 81 ? -6.274 -5.462 10.868 1.00 97.62 81 ALA A C 1
ATOM 662 O O . ALA A 1 81 ? -6.368 -6.626 11.247 1.00 97.62 81 ALA A O 1
ATOM 663 N N . MET A 1 82 ? -5.111 -4.957 10.445 1.00 97.31 82 MET A N 1
ATOM 664 C CA . MET A 1 82 ? -3.883 -5.755 10.329 1.00 97.31 82 MET A CA 1
ATOM 665 C C . MET A 1 82 ? -3.384 -6.285 11.681 1.00 97.31 82 MET A C 1
ATOM 667 O O . MET A 1 82 ? -2.958 -7.434 11.760 1.00 97.31 82 MET A O 1
ATOM 671 N N . ASN A 1 83 ? -3.484 -5.482 12.746 1.00 97.88 83 ASN A N 1
ATOM 672 C CA . ASN A 1 83 ? -3.039 -5.833 1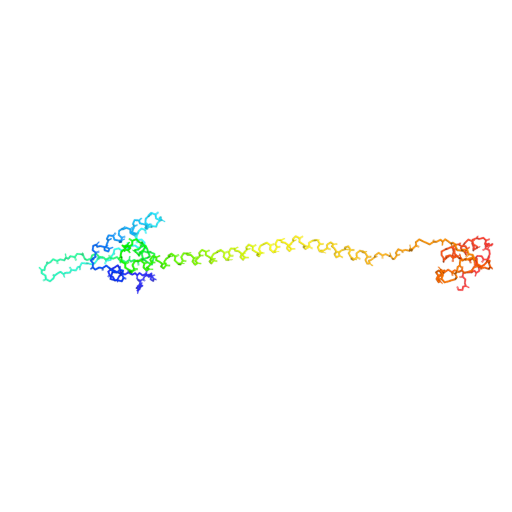4.101 1.00 97.88 83 ASN A CA 1
ATOM 673 C C . ASN A 1 83 ? -4.143 -6.481 14.966 1.00 97.88 83 ASN A C 1
ATOM 675 O O . ASN A 1 83 ? -3.968 -6.650 16.178 1.00 97.88 83 ASN A O 1
ATOM 679 N N . GLY A 1 84 ? -5.288 -6.829 14.368 1.00 96.75 84 GLY A N 1
ATOM 680 C CA . GLY A 1 84 ? -6.405 -7.495 15.037 1.00 96.75 84 GLY A CA 1
ATOM 681 C C . GLY A 1 84 ? -6.097 -8.910 15.532 1.00 96.75 84 GLY A C 1
ATOM 682 O O . GLY A 1 84 ? -5.030 -9.465 15.287 1.00 96.75 84 GLY A O 1
ATOM 683 N N . ASP A 1 85 ? -7.036 -9.505 16.269 1.00 97.31 85 ASP A N 1
ATOM 684 C CA . ASP A 1 85 ? -6.976 -10.921 16.651 1.00 97.31 85 ASP A CA 1
ATOM 685 C C . ASP A 1 85 ? -7.324 -11.802 15.433 1.00 97.31 85 ASP A C 1
ATOM 687 O O . ASP A 1 85 ? -8.485 -11.797 15.014 1.00 97.31 85 ASP A O 1
ATOM 691 N N . PRO A 1 86 ? -6.373 -12.579 14.872 1.00 96.50 86 PRO A N 1
ATOM 692 C CA . PRO A 1 86 ? -6.603 -13.391 13.675 1.00 96.50 86 PRO A CA 1
ATOM 693 C C . PRO A 1 86 ? -7.592 -14.542 13.901 1.00 96.50 86 PRO A C 1
ATOM 695 O O . PRO A 1 86 ? -8.047 -15.157 12.942 1.00 96.50 86 PRO A O 1
ATOM 698 N N . ARG A 1 87 ? -7.969 -14.838 15.156 1.00 96.94 87 ARG A N 1
ATOM 699 C CA . ARG A 1 87 ? -9.043 -15.799 15.466 1.00 96.94 87 ARG A CA 1
ATOM 700 C C . ARG A 1 87 ? -10.429 -15.270 15.087 1.00 96.94 87 ARG A C 1
ATOM 702 O O . ARG A 1 87 ? -11.388 -16.037 15.093 1.00 96.94 87 ARG A O 1
ATOM 709 N N . LYS A 1 88 ? -10.559 -13.970 14.801 1.00 97.56 88 LYS A N 1
ATOM 710 C CA . LYS A 1 88 ? -11.806 -13.358 14.332 1.00 97.56 88 LYS A CA 1
ATOM 711 C C . LYS A 1 88 ? -11.903 -13.465 12.810 1.00 97.56 88 LYS A C 1
ATOM 713 O O . LYS A 1 88 ? -10.972 -13.026 12.130 1.00 97.56 88 LYS A O 1
ATOM 718 N N . PRO A 1 89 ? -13.011 -13.990 12.259 1.00 97.94 89 PRO A N 1
ATOM 719 C CA . PRO A 1 89 ? -13.146 -14.168 10.817 1.00 97.94 89 PRO A CA 1
ATOM 720 C C . PRO A 1 89 ? -13.069 -12.837 10.059 1.00 97.94 89 PRO A C 1
ATOM 722 O O . PRO A 1 89 ? -12.460 -12.781 8.997 1.00 97.94 89 PRO A O 1
ATOM 725 N N . GLU A 1 90 ? -13.592 -11.745 10.621 1.00 97.69 90 GLU A N 1
ATOM 726 C CA . GLU A 1 90 ? -13.547 -10.413 10.007 1.00 97.69 90 GLU A CA 1
ATOM 727 C C . GLU A 1 90 ? -12.106 -9.895 9.872 1.00 97.69 90 GLU A C 1
ATOM 729 O O . GLU A 1 90 ? -11.740 -9.319 8.847 1.00 97.69 90 GLU A O 1
ATOM 734 N N . ILE A 1 91 ? -11.264 -10.151 10.881 1.00 98.06 91 ILE A N 1
ATOM 735 C CA . ILE A 1 91 ? -9.836 -9.813 10.849 1.00 98.06 91 ILE A CA 1
ATOM 736 C C . ILE A 1 91 ? -9.095 -10.683 9.830 1.00 98.06 91 ILE A C 1
ATOM 738 O O . ILE A 1 91 ? -8.337 -10.154 9.019 1.00 98.06 91 ILE A O 1
ATOM 742 N N . ALA A 1 92 ? -9.337 -11.996 9.822 1.00 97.56 92 ALA A N 1
ATOM 743 C CA . ALA A 1 92 ? -8.698 -12.916 8.879 1.00 97.56 92 ALA A CA 1
ATOM 744 C C . ALA A 1 92 ? -9.030 -12.574 7.412 1.00 97.56 92 ALA A C 1
ATOM 746 O O . ALA A 1 92 ? -8.151 -12.590 6.544 1.00 97.56 92 ALA A O 1
ATOM 747 N N . VAL A 1 93 ? -10.286 -12.204 7.138 1.00 97.75 93 VAL A N 1
ATOM 748 C CA . VAL A 1 93 ? -10.730 -11.726 5.819 1.00 97.75 93 VAL A CA 1
ATOM 749 C C . VAL A 1 93 ? -10.012 -10.434 5.440 1.00 97.75 93 VAL A C 1
ATOM 751 O O . VAL A 1 93 ? -9.502 -10.332 4.325 1.00 97.75 93 VAL A O 1
ATOM 754 N N . ALA A 1 94 ? -9.907 -9.467 6.357 1.00 96.81 94 ALA A N 1
ATOM 755 C CA . ALA A 1 94 ? -9.180 -8.228 6.095 1.00 96.81 94 ALA A CA 1
ATOM 756 C C . ALA A 1 94 ? -7.690 -8.482 5.802 1.00 96.81 94 ALA A C 1
ATOM 758 O O . ALA A 1 94 ? -7.148 -7.930 4.848 1.00 96.81 94 ALA A O 1
ATOM 759 N N . GLN A 1 95 ? -7.030 -9.356 6.566 1.00 97.38 95 GLN A N 1
ATOM 760 C CA . GLN A 1 95 ? -5.629 -9.727 6.332 1.00 97.38 95 GLN A CA 1
ATOM 761 C C . GLN A 1 95 ? -5.435 -10.415 4.975 1.00 97.38 95 GLN A C 1
ATOM 763 O O . GLN A 1 95 ? -4.493 -10.093 4.252 1.00 97.38 95 GLN A O 1
ATOM 768 N N . THR A 1 96 ? -6.357 -11.301 4.589 1.00 98.00 96 THR A N 1
ATOM 769 C CA . THR A 1 96 ? -6.341 -11.952 3.271 1.00 98.00 96 THR A CA 1
ATOM 770 C C . THR A 1 96 ? -6.538 -10.932 2.154 1.00 98.00 96 THR A C 1
ATOM 772 O O . THR A 1 96 ? -5.811 -10.958 1.163 1.00 98.00 96 THR A O 1
ATOM 775 N N . TYR A 1 97 ? -7.464 -9.986 2.330 1.00 97.19 97 TYR A N 1
ATOM 776 C CA . TYR A 1 97 ? -7.646 -8.879 1.397 1.00 97.19 97 TYR A CA 1
ATOM 777 C C . TYR A 1 97 ? -6.347 -8.086 1.215 1.00 97.19 97 TYR A C 1
ATOM 779 O O . TYR A 1 97 ? -5.937 -7.861 0.079 1.00 97.19 97 TYR A O 1
ATOM 787 N N . PHE A 1 98 ? -5.661 -7.714 2.302 1.00 96.94 98 PHE A N 1
ATOM 788 C CA . PHE A 1 98 ? -4.391 -6.992 2.199 1.00 96.94 98 PHE A CA 1
ATOM 789 C C . PHE A 1 98 ? -3.303 -7.821 1.511 1.00 96.94 98 PHE A C 1
ATOM 791 O O . PHE A 1 98 ? -2.623 -7.290 0.641 1.00 96.94 98 PHE A O 1
ATOM 798 N N . ALA A 1 99 ? -3.177 -9.115 1.815 1.00 97.00 99 ALA A N 1
ATOM 799 C CA . ALA A 1 99 ? -2.213 -9.988 1.144 1.00 97.00 99 ALA A CA 1
ATOM 800 C C . ALA A 1 99 ? -2.456 -10.061 -0.377 1.00 97.00 99 ALA A C 1
ATOM 802 O O . ALA A 1 99 ? -1.517 -9.928 -1.164 1.00 97.00 99 ALA A O 1
ATOM 803 N N . ILE A 1 100 ? -3.719 -10.203 -0.796 1.00 96.94 100 ILE A N 1
ATOM 804 C CA . ILE A 1 100 ? -4.103 -10.215 -2.215 1.00 96.94 100 ILE A CA 1
ATOM 805 C C . ILE A 1 100 ? -3.822 -8.855 -2.861 1.00 96.94 100 ILE A C 1
ATOM 807 O O . ILE A 1 100 ? -3.204 -8.801 -3.921 1.00 96.94 100 ILE A O 1
ATOM 811 N N . LYS A 1 101 ? -4.218 -7.749 -2.220 1.00 96.31 101 LYS A N 1
ATOM 812 C CA . LYS A 1 101 ? -4.007 -6.400 -2.766 1.00 96.31 101 LYS A CA 1
ATOM 813 C C . LYS A 1 101 ? -2.540 -6.022 -2.888 1.00 96.31 101 LYS A C 1
ATOM 815 O O . LYS A 1 101 ? -2.168 -5.413 -3.888 1.00 96.31 101 LYS A O 1
ATOM 820 N N . THR A 1 102 ? -1.703 -6.420 -1.936 1.00 95.06 102 THR A N 1
ATOM 821 C CA . THR A 1 102 ? -0.253 -6.247 -2.056 1.00 95.06 102 THR A CA 1
ATOM 822 C C . THR A 1 102 ? 0.274 -7.013 -3.265 1.00 95.06 102 THR A C 1
ATOM 824 O O . THR A 1 102 ? 1.000 -6.441 -4.073 1.00 95.06 102 THR A O 1
ATOM 827 N N . ARG A 1 103 ? -0.164 -8.263 -3.469 1.00 94.81 103 ARG A N 1
ATOM 828 C CA . ARG A 1 103 ? 0.265 -9.05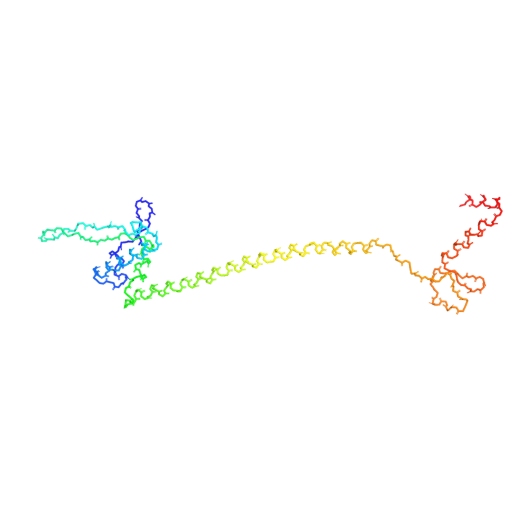6 -4.626 1.00 94.81 103 ARG A CA 1
ATOM 829 C C . ARG A 1 103 ? -0.180 -8.457 -5.960 1.00 94.81 103 ARG A C 1
ATOM 831 O O . ARG A 1 103 ? 0.602 -8.422 -6.908 1.00 94.81 103 ARG A O 1
ATOM 838 N N . GLU A 1 104 ? -1.420 -7.986 -6.043 1.00 94.38 104 GLU A N 1
ATOM 839 C CA . GLU A 1 104 ? -1.931 -7.289 -7.229 1.00 94.38 104 GLU A CA 1
ATOM 840 C C . GLU A 1 104 ? -1.094 -6.038 -7.544 1.00 94.38 104 GLU A C 1
ATOM 842 O O . GLU A 1 104 ? -0.725 -5.823 -8.699 1.00 94.38 104 GLU A O 1
ATOM 847 N N . ALA A 1 105 ? -0.740 -5.247 -6.525 1.00 91.88 105 ALA A N 1
ATOM 848 C CA . ALA A 1 105 ? 0.075 -4.045 -6.685 1.00 91.88 105 ALA A CA 1
ATOM 849 C C . ALA A 1 105 ? 1.520 -4.357 -7.117 1.00 91.88 105 ALA A C 1
ATOM 851 O O . ALA A 1 105 ? 2.047 -3.686 -8.003 1.00 91.88 105 ALA A O 1
ATOM 852 N N . GLU A 1 106 ? 2.148 -5.392 -6.551 1.00 89.62 106 GLU A N 1
ATOM 853 C CA . GLU A 1 106 ? 3.480 -5.860 -6.965 1.00 89.62 106 GLU A CA 1
ATOM 854 C C . GLU A 1 106 ? 3.503 -6.278 -8.441 1.00 89.62 106 GLU A C 1
ATOM 856 O O . GLU A 1 106 ? 4.410 -5.907 -9.187 1.00 89.62 106 GLU A O 1
ATOM 861 N N . ILE A 1 107 ? 2.495 -7.040 -8.881 1.00 89.81 107 ILE A N 1
ATOM 862 C CA . ILE A 1 107 ? 2.386 -7.482 -10.277 1.00 89.81 107 ILE A CA 1
ATOM 863 C C . ILE A 1 107 ? 2.148 -6.278 -11.194 1.00 89.81 107 ILE A C 1
ATOM 865 O O . ILE A 1 107 ? 2.843 -6.136 -12.198 1.00 89.81 107 ILE A O 1
ATOM 869 N N . GLY A 1 108 ? 1.209 -5.394 -10.845 1.00 83.19 108 GLY A N 1
ATOM 870 C CA . GLY A 1 108 ? 0.914 -4.196 -11.634 1.00 83.19 108 GLY A CA 1
ATOM 871 C C . GLY A 1 108 ? 2.122 -3.266 -11.775 1.00 83.19 108 GLY A C 1
ATOM 872 O O . GLY A 1 108 ? 2.408 -2.785 -12.870 1.00 83.19 108 GLY A O 1
ATOM 873 N N . SER A 1 109 ? 2.887 -3.069 -10.697 1.00 75.25 109 SER A N 1
ATOM 874 C CA . SER A 1 109 ? 4.120 -2.276 -10.731 1.00 75.25 109 SER A CA 1
ATOM 875 C C . SER A 1 109 ? 5.192 -2.910 -11.621 1.00 75.25 109 SER A C 1
ATOM 877 O O . SER A 1 109 ? 5.868 -2.190 -12.356 1.00 75.25 109 SER A O 1
ATOM 879 N N . ASN A 1 110 ? 5.329 -4.238 -11.614 1.00 69.38 110 ASN A N 1
ATOM 880 C CA . ASN A 1 110 ? 6.276 -4.931 -12.488 1.00 69.38 110 ASN A CA 1
ATOM 881 C C . ASN A 1 110 ? 5.923 -4.786 -13.972 1.00 69.38 110 ASN A C 1
ATOM 883 O O . ASN A 1 110 ? 6.827 -4.622 -14.789 1.00 69.38 110 ASN A O 1
ATOM 887 N N . LEU A 1 111 ? 4.635 -4.803 -14.326 1.00 69.00 111 LEU A N 1
ATOM 888 C CA . LEU A 1 111 ? 4.194 -4.580 -15.706 1.00 69.00 111 LEU A CA 1
ATOM 889 C C . LEU A 1 111 ? 4.523 -3.157 -16.173 1.00 69.00 111 LEU A C 1
ATOM 891 O O . LEU A 1 111 ? 5.143 -2.996 -17.220 1.00 69.00 111 LEU A O 1
ATOM 895 N N . ALA A 1 112 ? 4.225 -2.141 -15.357 1.00 68.44 112 ALA A N 1
ATOM 896 C CA . ALA A 1 112 ? 4.571 -0.753 -15.668 1.00 68.44 112 ALA A CA 1
ATOM 897 C C . ALA A 1 112 ? 6.091 -0.551 -15.822 1.00 68.44 112 ALA A C 1
ATOM 899 O O . ALA A 1 112 ? 6.551 0.106 -16.755 1.00 68.44 112 ALA A O 1
ATOM 900 N N . ASN A 1 113 ? 6.891 -1.169 -14.947 1.00 71.31 113 ASN A N 1
ATOM 901 C CA . ASN A 1 113 ? 8.350 -1.121 -15.049 1.00 71.31 113 ASN A CA 1
ATOM 902 C C . ASN A 1 113 ? 8.859 -1.840 -16.307 1.00 71.31 113 ASN A C 1
ATOM 904 O O . ASN A 1 113 ? 9.770 -1.342 -16.965 1.00 71.31 113 ASN A O 1
ATOM 908 N N . SER A 1 114 ? 8.258 -2.979 -16.669 1.00 73.19 114 SER A N 1
ATOM 909 C CA . SER A 1 114 ? 8.583 -3.716 -17.894 1.00 73.19 114 SER A CA 1
ATOM 910 C C . SER A 1 114 ? 8.284 -2.891 -19.143 1.00 73.19 114 SER A C 1
ATOM 912 O O . SER A 1 114 ? 9.114 -2.843 -20.045 1.00 73.19 114 SER A O 1
ATOM 914 N N . GLU A 1 115 ? 7.141 -2.209 -19.207 1.00 77.06 115 GLU A N 1
ATOM 915 C CA . GLU A 1 115 ? 6.784 -1.355 -20.346 1.00 77.06 115 GLU A CA 1
ATOM 916 C C . GLU A 1 115 ? 7.795 -0.218 -20.533 1.00 77.06 115 GLU A C 1
ATOM 918 O O . GLU A 1 115 ? 8.323 -0.033 -21.632 1.00 77.06 115 GLU A O 1
ATOM 923 N N . VAL A 1 116 ? 8.170 0.473 -19.453 1.00 80.12 116 VAL A N 1
ATOM 924 C CA . VAL A 1 116 ? 9.197 1.528 -19.494 1.00 80.12 116 VAL A CA 1
ATOM 925 C C . VAL A 1 116 ? 10.563 0.969 -19.917 1.00 80.12 116 VAL A C 1
ATOM 927 O O . VAL A 1 116 ? 11.260 1.578 -20.734 1.00 80.12 116 VAL A O 1
ATOM 930 N N . LEU A 1 117 ? 10.946 -0.211 -19.421 1.00 82.19 117 LEU A N 1
ATOM 931 C CA . LEU A 1 117 ? 12.178 -0.894 -19.829 1.00 82.19 117 LEU A CA 1
ATOM 932 C C . LEU A 1 117 ? 12.159 -1.271 -21.314 1.00 82.19 117 LEU A C 1
ATOM 934 O O . LEU A 1 117 ? 13.125 -1.012 -22.024 1.00 82.19 117 LEU A O 1
ATOM 938 N N . THR A 1 118 ? 11.059 -1.826 -21.821 1.00 85.38 118 THR A N 1
ATOM 939 C CA . THR A 1 118 ? 10.949 -2.167 -23.246 1.00 85.38 118 THR A CA 1
ATOM 940 C C . THR A 1 118 ? 11.003 -0.925 -24.128 1.00 85.38 118 THR A C 1
ATOM 942 O O . THR A 1 118 ? 11.757 -0.920 -25.094 1.00 85.38 118 THR A O 1
ATOM 945 N N . ALA A 1 119 ? 10.306 0.154 -23.759 1.00 84.38 119 ALA A N 1
ATOM 946 C CA . ALA A 1 119 ? 10.303 1.408 -24.509 1.00 84.38 119 ALA A CA 1
ATOM 947 C C . ALA A 1 119 ? 11.677 2.099 -24.517 1.00 84.38 119 ALA A C 1
ATOM 949 O O . ALA A 1 119 ? 12.083 2.683 -25.523 1.00 84.38 119 ALA A O 1
ATOM 950 N N . THR A 1 120 ? 12.425 2.027 -23.412 1.00 85.00 120 THR A N 1
ATOM 951 C CA . THR A 1 120 ? 13.796 2.564 -23.346 1.00 85.00 120 THR A CA 1
ATOM 952 C C . THR A 1 120 ? 14.779 1.714 -24.147 1.00 85.00 120 THR A C 1
ATOM 954 O O . THR A 1 120 ? 15.635 2.261 -24.843 1.00 85.00 120 THR A O 1
ATOM 957 N N . ILE A 1 121 ? 14.639 0.386 -24.116 1.00 91.25 121 ILE A N 1
ATOM 958 C CA . ILE A 1 121 ? 15.451 -0.526 -24.927 1.00 91.25 121 ILE A CA 1
ATOM 959 C C . ILE A 1 121 ? 15.178 -0.307 -26.420 1.00 91.25 121 ILE A C 1
ATOM 961 O O . ILE A 1 121 ? 16.132 -0.141 -27.178 1.00 91.25 121 ILE A O 1
ATOM 965 N N . THR A 1 122 ? 13.915 -0.245 -26.852 1.00 91.00 122 THR A N 1
ATOM 966 C CA . THR A 1 122 ? 13.568 -0.045 -28.270 1.00 91.00 122 THR A CA 1
ATOM 967 C C . THR A 1 122 ? 14.079 1.293 -28.787 1.00 91.00 122 THR A C 1
ATOM 969 O O . THR A 1 122 ? 14.778 1.316 -29.795 1.00 91.00 122 THR A O 1
ATOM 972 N N . THR A 1 123 ? 13.849 2.390 -28.061 1.00 90.25 123 THR A N 1
ATOM 973 C CA . THR A 1 123 ? 14.359 3.716 -28.460 1.00 90.25 123 THR A CA 1
ATOM 974 C C . THR A 1 123 ? 15.887 3.783 -28.480 1.00 90.25 123 THR A C 1
ATOM 976 O O . THR A 1 123 ? 16.471 4.455 -29.333 1.00 90.25 123 THR A O 1
ATOM 979 N N . THR A 1 124 ? 16.567 3.073 -27.577 1.00 91.56 124 THR A N 1
ATOM 980 C CA . THR A 1 124 ? 18.037 2.990 -27.584 1.00 91.56 124 THR A CA 1
ATOM 981 C C . THR A 1 124 ? 18.543 2.219 -28.801 1.00 91.56 124 THR A C 1
ATOM 983 O O . THR A 1 124 ? 19.490 2.661 -29.456 1.00 91.56 124 THR A O 1
ATOM 986 N N . ILE A 1 125 ? 17.892 1.102 -29.135 1.00 94.19 125 ILE A N 1
ATOM 987 C CA . ILE A 1 125 ? 18.203 0.304 -30.324 1.00 94.19 125 ILE A CA 1
ATOM 988 C C . ILE A 1 125 ? 17.961 1.128 -31.592 1.00 94.19 125 ILE A C 1
ATOM 990 O O . ILE A 1 125 ? 18.859 1.232 -32.423 1.00 94.19 125 ILE A O 1
ATOM 994 N N . GLU A 1 126 ? 16.806 1.778 -31.729 1.00 92.88 126 GLU A N 1
ATOM 995 C CA . GLU A 1 126 ? 16.488 2.633 -32.880 1.00 92.88 126 GLU A CA 1
ATOM 996 C C . GLU A 1 126 ? 17.524 3.743 -33.063 1.00 92.88 126 GLU A C 1
ATOM 998 O O . GLU A 1 126 ? 18.047 3.935 -34.164 1.00 92.88 126 GLU A O 1
ATOM 1003 N N . ARG A 1 127 ? 17.906 4.424 -31.975 1.00 93.88 127 ARG A N 1
ATOM 1004 C CA . ARG A 1 127 ? 18.941 5.465 -32.013 1.00 93.88 127 ARG A CA 1
ATOM 1005 C C . ARG A 1 127 ? 20.297 4.916 -32.472 1.00 93.88 127 ARG A C 1
ATOM 1007 O O . ARG A 1 127 ? 21.004 5.611 -33.197 1.00 93.88 127 ARG A O 1
ATOM 1014 N N . ALA A 1 128 ? 20.660 3.695 -32.078 1.00 92.38 128 ALA A N 1
ATOM 1015 C CA . ALA A 1 128 ? 21.902 3.052 -32.508 1.00 92.38 128 ALA A CA 1
ATOM 1016 C C . ALA A 1 128 ? 21.861 2.579 -33.974 1.00 92.38 128 ALA A C 1
ATOM 1018 O O . ALA A 1 128 ? 22.873 2.654 -34.671 1.00 92.38 128 ALA A O 1
ATOM 1019 N N . LEU A 1 129 ? 20.700 2.127 -34.458 1.00 94.19 129 LEU A N 1
ATOM 1020 C CA . LEU A 1 129 ? 20.517 1.648 -35.832 1.00 94.19 129 LEU A CA 1
ATOM 1021 C C . LEU A 1 129 ? 20.405 2.790 -36.852 1.00 94.19 129 LEU A C 1
ATOM 1023 O O . LEU A 1 129 ? 20.870 2.648 -37.981 1.00 94.19 129 LEU A O 1
ATOM 1027 N N . THR A 1 130 ? 19.857 3.943 -36.457 1.00 94.62 130 THR A N 1
ATOM 1028 C CA . THR A 1 130 ? 19.669 5.109 -37.342 1.00 94.62 130 THR A CA 1
ATOM 1029 C C . THR A 1 130 ? 20.938 5.517 -38.117 1.00 94.62 130 THR A C 1
ATOM 1031 O O . THR A 1 130 ? 20.871 5.596 -39.345 1.00 94.62 130 THR A O 1
ATOM 1034 N N . PRO A 1 131 ? 22.112 5.739 -37.487 1.00 94.88 131 PRO A N 1
ATOM 1035 C CA . PRO A 1 131 ? 23.316 6.136 -38.223 1.00 94.88 131 PRO A CA 1
ATOM 1036 C C . PRO A 1 131 ? 23.863 5.027 -39.133 1.00 94.88 131 PRO A C 1
ATOM 1038 O O . PRO A 1 131 ? 24.507 5.326 -40.138 1.00 94.88 131 PRO A O 1
ATOM 1041 N N . ILE A 1 132 ? 23.626 3.753 -38.799 1.00 94.62 132 ILE A N 1
ATOM 1042 C CA . ILE A 1 132 ? 24.021 2.619 -39.644 1.00 94.62 132 ILE A CA 1
ATOM 1043 C C . ILE A 1 132 ? 23.181 2.628 -40.920 1.00 94.62 132 ILE A C 1
ATOM 1045 O O . ILE A 1 132 ? 23.743 2.596 -42.011 1.00 94.62 132 ILE A O 1
ATOM 1049 N N . ASN A 1 133 ? 21.860 2.760 -40.787 1.00 93.31 133 ASN A N 1
ATOM 1050 C CA . ASN A 1 133 ? 20.950 2.821 -41.929 1.00 93.31 133 ASN A CA 1
ATOM 1051 C C . ASN A 1 133 ? 21.252 4.030 -42.825 1.00 93.31 133 ASN A C 1
ATOM 1053 O O . ASN A 1 133 ? 21.375 3.874 -44.034 1.00 93.31 133 ASN A O 1
ATOM 1057 N N . GLN A 1 134 ? 21.512 5.203 -42.237 1.00 93.38 134 GLN A N 1
ATOM 1058 C CA . GLN A 1 134 ? 21.928 6.389 -42.997 1.00 93.38 134 GLN A CA 1
ATOM 1059 C C . GLN A 1 134 ? 23.224 6.161 -43.786 1.00 93.38 134 GLN A C 1
ATOM 1061 O O . GLN A 1 134 ? 23.347 6.604 -44.925 1.00 93.38 134 GLN A O 1
ATOM 1066 N N . ARG A 1 135 ? 24.208 5.467 -43.201 1.00 95.75 135 ARG A N 1
ATOM 1067 C CA . ARG A 1 135 ? 25.447 5.120 -43.912 1.00 95.75 135 ARG A CA 1
ATOM 1068 C C . ARG A 1 135 ? 25.208 4.125 -45.043 1.00 95.75 135 ARG A C 1
ATOM 1070 O O . ARG A 1 135 ? 25.852 4.252 -46.079 1.00 95.75 135 ARG A O 1
ATOM 1077 N N . LEU A 1 136 ? 24.319 3.151 -44.859 1.00 94.69 136 LEU A N 1
ATOM 1078 C CA . LEU A 1 136 ? 23.963 2.198 -45.912 1.00 94.69 136 LEU A CA 1
ATOM 1079 C C . LEU A 1 136 ? 23.316 2.914 -47.101 1.00 94.69 136 LEU A C 1
ATOM 1081 O O . LEU A 1 136 ? 23.776 2.739 -48.225 1.00 94.69 136 LEU A O 1
ATOM 1085 N N . GLU A 1 137 ? 22.356 3.803 -46.846 1.00 94.12 137 GLU A N 1
ATOM 1086 C CA . GLU A 1 137 ? 21.724 4.628 -47.885 1.00 94.12 137 GLU A CA 1
ATOM 1087 C C . GLU A 1 137 ? 22.749 5.507 -48.621 1.00 94.12 137 GLU A C 1
ATOM 1089 O O . GLU A 1 137 ? 22.724 5.617 -49.848 1.00 94.12 137 GLU A O 1
ATOM 1094 N N . GLN A 1 138 ? 23.705 6.098 -47.893 1.00 93.44 138 GLN A N 1
ATOM 1095 C CA . GLN A 1 138 ? 24.807 6.850 -48.502 1.00 93.44 138 GLN A CA 1
ATOM 1096 C C . GLN A 1 138 ? 25.659 5.966 -49.418 1.00 93.44 138 GLN A C 1
ATOM 1098 O O . GLN A 1 138 ? 25.989 6.378 -50.528 1.00 93.44 138 GLN A O 1
ATOM 1103 N N . ILE A 1 139 ? 26.007 4.749 -48.992 1.00 92.81 139 ILE A N 1
ATOM 1104 C CA . ILE A 1 139 ? 26.789 3.814 -49.811 1.00 92.81 139 ILE A CA 1
ATOM 1105 C C . ILE A 1 139 ? 26.018 3.436 -51.078 1.00 92.81 139 ILE A C 1
ATOM 1107 O O . ILE A 1 139 ? 26.588 3.492 -52.166 1.00 92.81 139 ILE A O 1
ATOM 1111 N N . GLU A 1 140 ? 24.736 3.098 -50.963 1.00 92.31 140 GLU A N 1
ATOM 1112 C CA . GLU A 1 140 ? 23.892 2.760 -52.113 1.00 92.31 140 GLU A CA 1
ATOM 1113 C C . GLU A 1 140 ? 23.798 3.920 -53.107 1.00 92.31 140 GLU A C 1
ATOM 1115 O O . GLU A 1 140 ? 23.986 3.729 -54.311 1.00 92.31 140 GLU A O 1
ATOM 1120 N N . HIS A 1 141 ? 23.592 5.143 -52.612 1.00 93.38 141 HIS A N 1
ATOM 1121 C CA . HIS A 1 141 ? 23.599 6.337 -53.450 1.00 93.38 141 HIS A CA 1
ATOM 1122 C C . HIS A 1 141 ? 24.946 6.519 -54.163 1.00 93.38 141 HIS A C 1
ATOM 1124 O O . HIS A 1 141 ? 24.986 6.773 -55.367 1.00 93.38 141 HIS A O 1
ATOM 1130 N N . HIS A 1 142 ? 26.058 6.367 -53.439 1.00 91.81 142 HIS A N 1
ATOM 1131 C CA . HIS A 1 142 ? 27.394 6.465 -54.020 1.00 91.81 142 HIS A CA 1
ATOM 1132 C C . HIS A 1 142 ? 27.610 5.418 -55.114 1.00 91.81 142 HIS A C 1
ATOM 1134 O O . HIS A 1 142 ? 28.115 5.774 -56.173 1.00 91.81 142 HIS A O 1
ATOM 1140 N N . LEU A 1 143 ? 27.201 4.164 -54.895 1.00 86.44 143 LEU A N 1
ATOM 1141 C CA . LEU A 1 143 ? 27.308 3.092 -55.889 1.00 86.44 143 LEU A CA 1
ATOM 1142 C C . LEU A 1 143 ? 26.503 3.403 -57.155 1.00 86.44 143 LEU A C 1
ATOM 1144 O O . LEU A 1 143 ? 27.026 3.242 -58.255 1.00 86.44 143 LEU A O 1
ATOM 1148 N N . ASN A 1 144 ? 25.275 3.903 -57.008 1.00 85.12 144 ASN A N 1
ATOM 1149 C CA . ASN A 1 144 ? 24.425 4.283 -58.141 1.00 85.12 144 ASN A CA 1
ATOM 1150 C C . ASN A 1 144 ? 24.968 5.493 -58.918 1.00 85.12 144 ASN A C 1
ATOM 1152 O O . ASN A 1 144 ? 24.699 5.634 -60.108 1.00 85.12 144 ASN A O 1
ATOM 1156 N N . ALA A 1 145 ? 25.739 6.358 -58.257 1.00 84.69 145 ALA A N 1
ATOM 1157 C CA . ALA A 1 145 ? 26.389 7.510 -58.873 1.00 84.69 145 ALA A CA 1
ATOM 1158 C C . ALA A 1 145 ? 27.740 7.175 -59.534 1.00 84.69 145 ALA A C 1
ATOM 1160 O O . ALA A 1 145 ? 28.315 8.036 -60.208 1.00 84.69 145 ALA A O 1
ATOM 1161 N N . LEU A 1 146 ? 28.276 5.959 -59.355 1.00 81.12 146 LEU A N 1
ATOM 1162 C CA . LEU A 1 146 ? 29.523 5.571 -60.007 1.00 81.12 146 LEU A CA 1
ATOM 1163 C C . LEU A 1 146 ? 29.310 5.443 -61.522 1.00 81.12 146 LEU A C 1
ATOM 1165 O O . LEU A 1 146 ? 28.340 4.824 -61.965 1.00 81.12 146 LEU A O 1
ATOM 1169 N N . PRO A 1 147 ? 30.230 5.981 -62.343 1.00 76.38 147 PRO A N 1
ATOM 1170 C CA . PRO A 1 147 ? 30.171 5.756 -63.776 1.00 76.38 147 PRO A CA 1
ATOM 1171 C C . PRO A 1 147 ? 30.291 4.251 -64.060 1.00 76.38 147 PRO A C 1
ATOM 1173 O O . PRO A 1 147 ? 31.021 3.551 -63.348 1.00 76.38 147 PRO A O 1
ATOM 1176 N N . PRO A 1 148 ? 29.625 3.738 -65.111 1.00 72.56 148 PRO A N 1
ATOM 1177 C CA . PRO A 1 148 ? 29.737 2.334 -65.470 1.00 72.56 148 PRO A CA 1
ATOM 1178 C C . PRO A 1 148 ? 31.210 1.992 -65.695 1.00 72.56 148 PRO A C 1
ATOM 1180 O O . PRO A 1 148 ? 31.901 2.623 -66.502 1.00 72.56 148 PRO A O 1
ATOM 1183 N N . VAL A 1 149 ? 31.707 0.996 -64.960 1.00 73.00 149 VAL A N 1
ATOM 1184 C CA . VAL A 1 149 ? 33.078 0.518 -65.128 1.00 73.00 149 VAL A CA 1
ATOM 1185 C C . VAL A 1 149 ? 33.182 -0.069 -66.528 1.00 73.00 149 VAL A C 1
ATOM 1187 O O . VAL A 1 149 ? 32.553 -1.083 -66.835 1.00 73.00 149 VAL A O 1
ATOM 1190 N N . LYS A 1 150 ? 33.973 0.573 -67.395 1.00 65.06 150 LYS A N 1
ATOM 1191 C CA . LYS A 1 150 ? 34.258 0.023 -68.719 1.00 65.06 150 LYS A CA 1
ATOM 1192 C C . LYS A 1 150 ? 34.904 -1.357 -68.536 1.00 65.06 150 LYS A C 1
ATOM 1194 O O . LYS A 1 150 ? 35.929 -1.448 -67.852 1.00 65.06 150 LYS A O 1
ATOM 1199 N N . PRO A 1 151 ? 34.347 -2.431 -69.117 1.00 64.69 151 PRO A N 1
ATOM 1200 C CA . PRO A 1 151 ? 34.966 -3.747 -69.032 1.00 64.69 151 PRO A CA 1
ATOM 1201 C C . PRO A 1 151 ? 36.364 -3.702 -69.660 1.00 64.69 151 PRO A C 1
ATOM 1203 O O . PRO A 1 151 ? 36.561 -3.073 -70.701 1.00 64.69 151 PRO A O 1
ATOM 1206 N N . LYS A 1 152 ? 37.345 -4.373 -69.043 1.00 65.75 152 LYS A N 1
ATOM 1207 C CA . LYS A 1 152 ? 38.671 -4.547 -69.651 1.00 65.75 152 LYS A CA 1
ATOM 1208 C C . LYS A 1 152 ? 38.511 -5.433 -70.884 1.00 65.75 152 LYS A C 1
ATOM 1210 O O . LYS A 1 152 ? 38.253 -6.625 -70.744 1.00 65.75 152 LYS A O 1
ATOM 1215 N N . ARG A 1 153 ? 38.640 -4.852 -72.076 1.00 77.62 153 ARG A N 1
ATOM 1216 C CA . ARG A 1 153 ? 38.589 -5.578 -73.350 1.00 77.62 153 ARG A CA 1
ATOM 1217 C C . ARG A 1 153 ? 39.916 -5.430 -74.114 1.00 77.62 153 ARG A C 1
ATOM 1219 O O . ARG A 1 153 ? 40.610 -4.430 -73.908 1.00 77.62 153 ARG A O 1
ATOM 1226 N N . PRO A 1 154 ? 40.288 -6.405 -74.962 1.00 82.00 154 PRO A N 1
ATOM 1227 C CA . PRO A 1 154 ? 41.468 -6.310 -75.823 1.00 82.00 154 PRO A CA 1
ATOM 1228 C C . PRO A 1 154 ? 41.351 -5.161 -76.835 1.00 82.00 154 PRO A C 1
ATOM 1230 O O . PRO A 1 154 ? 40.256 -4.820 -77.261 1.00 82.00 154 PRO A O 1
ATOM 1233 N N . TRP A 1 155 ? 42.474 -4.574 -77.255 1.00 79.38 155 TRP A N 1
ATOM 1234 C CA . TRP A 1 155 ? 42.470 -3.534 -78.299 1.00 79.38 155 TRP A CA 1
ATOM 1235 C C . TRP A 1 155 ? 42.132 -4.088 -79.692 1.00 79.38 155 TRP A C 1
ATOM 1237 O O . TRP A 1 155 ? 41.536 -3.381 -80.505 1.00 79.38 155 TRP A O 1
ATOM 1247 N N . THR A 1 156 ? 42.496 -5.345 -79.952 1.00 84.44 156 THR A N 1
ATOM 1248 C CA . THR A 1 156 ? 42.265 -6.058 -81.211 1.00 84.44 156 THR A CA 1
ATOM 1249 C C . THR A 1 156 ? 41.711 -7.457 -80.956 1.00 84.44 156 THR A C 1
ATOM 1251 O O . THR A 1 156 ? 42.076 -8.105 -79.973 1.00 84.44 156 THR A O 1
ATOM 1254 N N . LEU A 1 157 ? 40.861 -7.943 -81.861 1.00 87.56 157 LEU A N 1
ATOM 1255 C CA . LEU A 1 157 ? 40.492 -9.358 -81.968 1.00 87.56 157 LEU A CA 1
ATOM 1256 C C . LEU A 1 157 ? 40.955 -9.894 -83.327 1.00 87.56 157 LEU A C 1
ATOM 1258 O O . LEU A 1 157 ? 41.018 -9.157 -84.313 1.00 87.56 157 LEU A O 1
ATOM 1262 N N . SER A 1 158 ? 41.308 -11.176 -83.374 1.00 86.19 158 SER A N 1
ATOM 1263 C CA . SER A 1 158 ? 41.804 -11.827 -84.591 1.00 86.19 158 SER A CA 1
ATOM 1264 C C . SER A 1 158 ? 40.688 -11.999 -85.626 1.00 86.19 158 SER A C 1
ATOM 1266 O O . SER A 1 158 ? 39.520 -12.135 -85.271 1.00 86.19 158 SER A O 1
ATOM 1268 N N . ALA A 1 159 ? 41.052 -12.103 -86.907 1.00 84.19 159 ALA A N 1
ATOM 1269 C CA . ALA A 1 159 ? 40.126 -12.476 -87.981 1.00 84.19 159 ALA A CA 1
ATOM 1270 C C . ALA A 1 159 ? 39.506 -13.877 -87.798 1.00 84.19 159 ALA A C 1
ATOM 1272 O O . ALA A 1 159 ? 38.484 -14.195 -88.397 1.00 84.19 159 ALA A O 1
ATOM 1273 N N . SER A 1 160 ? 40.116 -14.712 -86.949 1.00 84.94 160 SER A N 1
ATOM 1274 C CA . SER A 1 160 ? 39.591 -16.028 -86.566 1.00 84.94 160 SER A CA 1
ATOM 1275 C C . SER A 1 160 ? 38.497 -15.975 -85.491 1.00 84.94 160 SER A C 1
ATOM 1277 O O . SER A 1 160 ? 37.876 -17.000 -85.215 1.00 84.94 160 SER A O 1
ATOM 1279 N N . THR A 1 161 ? 38.251 -14.813 -84.873 1.00 85.31 161 THR A N 1
ATOM 1280 C CA . THR A 1 161 ? 37.240 -14.669 -83.820 1.00 85.31 161 THR A CA 1
ATOM 1281 C C . THR A 1 161 ? 35.825 -14.738 -84.417 1.00 85.31 161 THR A C 1
ATOM 1283 O O . THR A 1 161 ? 35.518 -13.957 -85.323 1.00 85.31 161 THR A O 1
ATOM 1286 N N . PRO A 1 162 ? 34.940 -15.632 -83.925 1.00 86.81 162 PRO A N 1
ATOM 1287 C CA . PRO A 1 162 ? 33.574 -15.748 -84.427 1.00 86.81 162 PRO A CA 1
ATOM 1288 C C . PRO A 1 162 ? 32.788 -14.434 -84.267 1.00 86.81 162 PRO A C 1
ATOM 1290 O O . PRO A 1 162 ? 32.778 -13.877 -83.169 1.00 86.81 162 PRO A O 1
ATOM 1293 N N . PRO A 1 163 ? 32.050 -13.959 -85.293 1.00 80.81 163 PRO A N 1
ATOM 1294 C CA . PRO A 1 163 ? 31.309 -12.694 -85.218 1.00 80.81 163 PRO A CA 1
ATOM 1295 C C . PRO A 1 163 ? 30.286 -12.610 -84.076 1.00 80.81 163 PRO A C 1
ATOM 1297 O O . PRO A 1 163 ? 29.991 -11.521 -83.600 1.00 80.81 163 PRO A O 1
ATOM 1300 N N . ALA A 1 164 ? 29.762 -13.749 -83.609 1.00 84.62 164 ALA A N 1
ATOM 1301 C CA . ALA A 1 164 ? 28.821 -13.809 -82.487 1.00 84.62 164 ALA A CA 1
ATOM 1302 C C . ALA A 1 164 ? 29.463 -13.487 -81.121 1.00 84.62 164 ALA A C 1
ATOM 1304 O O . ALA A 1 164 ? 28.755 -13.122 -80.186 1.00 84.62 164 ALA A O 1
ATOM 1305 N N . GLU A 1 165 ? 30.786 -13.619 -81.000 1.00 83.94 165 GLU A N 1
ATOM 1306 C CA . GLU A 1 165 ? 31.542 -13.327 -79.773 1.00 83.94 165 GLU A CA 1
ATOM 1307 C C . GLU A 1 165 ? 32.131 -11.908 -79.775 1.00 83.94 165 GLU A C 1
ATOM 1309 O O . GLU A 1 165 ? 32.618 -11.425 -78.748 1.00 83.94 165 GLU A O 1
ATOM 1314 N N . VAL A 1 166 ? 32.078 -11.220 -80.920 1.00 83.50 166 VAL A N 1
ATOM 1315 C CA . VAL A 1 166 ? 32.597 -9.864 -81.072 1.00 83.50 166 VAL A CA 1
ATOM 1316 C C . VAL A 1 166 ? 31.571 -8.857 -80.537 1.00 83.50 166 VAL A C 1
ATOM 1318 O O . VAL A 1 166 ? 30.413 -8.864 -80.960 1.00 83.50 166 VAL A O 1
ATOM 1321 N N . PRO A 1 167 ? 31.963 -7.960 -79.616 1.00 86.12 167 PRO A N 1
ATOM 1322 C CA . PRO A 1 167 ? 31.085 -6.890 -79.157 1.00 86.12 167 PRO A CA 1
ATOM 1323 C C . PRO A 1 167 ? 30.636 -6.004 -80.328 1.00 86.12 167 PRO A C 1
ATOM 1325 O O . PRO A 1 167 ? 31.444 -5.651 -81.184 1.00 86.12 167 PRO A O 1
ATOM 1328 N N . SER A 1 168 ? 29.357 -5.623 -80.362 1.00 83.00 168 SER A N 1
ATOM 1329 C CA . SER A 1 168 ? 28.733 -4.945 -81.513 1.00 83.00 168 SER A CA 1
ATOM 1330 C C . SER A 1 168 ? 29.352 -3.594 -81.890 1.00 83.00 168 SER A C 1
ATOM 1332 O O . SER A 1 168 ? 29.078 -3.063 -82.960 1.00 83.00 168 SER A O 1
ATOM 1334 N N . ASP A 1 169 ? 30.128 -3.000 -80.990 1.00 84.25 169 ASP A N 1
ATOM 1335 C CA . ASP A 1 169 ? 30.810 -1.722 -81.162 1.00 84.25 169 ASP A CA 1
ATOM 1336 C C . ASP A 1 169 ? 32.200 -1.850 -81.814 1.00 84.25 169 ASP A C 1
ATOM 1338 O O . ASP A 1 169 ? 32.788 -0.836 -82.196 1.00 84.25 169 ASP A O 1
ATOM 1342 N N . TYR A 1 170 ? 32.725 -3.066 -81.994 1.00 88.88 170 TYR A N 1
ATOM 1343 C CA . TYR A 1 170 ? 33.999 -3.287 -82.679 1.00 88.88 170 TYR A CA 1
ATOM 1344 C C . TYR A 1 170 ? 33.862 -3.060 -84.184 1.00 88.88 170 TYR A C 1
ATOM 1346 O O . TYR A 1 170 ? 32.875 -3.441 -84.811 1.00 88.88 170 TYR A O 1
ATOM 1354 N N . LYS A 1 171 ? 34.895 -2.466 -84.784 1.00 86.06 171 LYS A N 1
ATOM 1355 C CA . LYS A 1 171 ? 34.955 -2.230 -86.230 1.00 86.06 171 LYS A CA 1
ATOM 1356 C C . LYS A 1 171 ? 35.864 -3.251 -86.887 1.00 86.06 171 LYS A C 1
ATOM 1358 O O . LYS A 1 171 ? 37.005 -3.422 -86.457 1.00 86.06 171 LYS A O 1
ATOM 1363 N N . GLN A 1 172 ? 35.359 -3.905 -87.926 1.00 89.31 172 GLN A N 1
ATOM 1364 C CA . GLN A 1 172 ? 36.150 -4.828 -88.727 1.00 89.31 172 GLN A CA 1
ATOM 1365 C C . GLN A 1 172 ? 37.066 -4.059 -89.684 1.00 89.31 172 GLN A C 1
ATOM 1367 O O . GLN A 1 172 ? 36.661 -3.055 -90.272 1.00 89.31 172 GLN A O 1
ATOM 1372 N N . LEU A 1 173 ? 38.298 -4.532 -89.822 1.00 85.81 173 LEU A N 1
ATOM 1373 C CA . LEU A 1 173 ? 39.286 -4.049 -90.776 1.00 85.81 173 LEU A CA 1
ATOM 1374 C C . LEU A 1 173 ? 39.254 -4.869 -92.073 1.00 85.81 173 LEU A C 1
ATOM 1376 O O . LEU A 1 173 ? 38.667 -5.947 -92.138 1.00 85.81 173 LEU A O 1
ATOM 1380 N N . GLU A 1 174 ? 39.925 -4.361 -93.107 1.00 84.12 174 GLU A N 1
ATOM 1381 C CA . GLU A 1 174 ? 40.019 -5.009 -94.425 1.00 84.12 174 GLU A CA 1
ATOM 1382 C C . GLU A 1 174 ? 40.710 -6.382 -94.375 1.00 84.12 174 GLU A C 1
ATOM 1384 O O . GLU A 1 174 ? 40.401 -7.260 -95.177 1.00 84.12 174 GLU A O 1
ATOM 1389 N N . ASP A 1 175 ? 41.603 -6.595 -93.404 1.00 81.88 175 ASP A N 1
ATOM 1390 C CA . ASP A 1 175 ? 42.280 -7.875 -93.158 1.00 81.88 175 ASP A CA 1
ATOM 1391 C C . ASP A 1 175 ? 41.419 -8.887 -92.371 1.00 81.88 175 ASP A C 1
ATOM 1393 O O . ASP A 1 175 ? 41.874 -9.985 -92.046 1.00 81.88 175 ASP A O 1
ATOM 1397 N N . GLY A 1 176 ? 40.171 -8.522 -92.056 1.00 82.88 176 GLY A N 1
ATOM 1398 C CA . GLY A 1 176 ? 39.210 -9.335 -91.318 1.00 82.88 176 GLY A CA 1
ATOM 1399 C C . GLY A 1 176 ? 39.342 -9.263 -89.795 1.00 82.88 176 GLY A C 1
ATOM 1400 O O . GLY A 1 176 ? 38.471 -9.799 -89.108 1.00 82.88 176 GLY A O 1
ATOM 1401 N N . SER A 1 177 ? 40.378 -8.609 -89.256 1.00 87.06 177 SER A N 1
ATOM 1402 C CA . SER A 1 177 ? 40.551 -8.400 -87.812 1.00 87.06 177 SER A CA 1
ATOM 1403 C C . SER A 1 177 ? 39.594 -7.333 -87.265 1.00 87.06 177 SER A C 1
ATOM 1405 O O . SER A 1 177 ? 38.984 -6.578 -88.022 1.00 87.06 177 SER A O 1
ATOM 1407 N N . TRP A 1 178 ? 39.440 -7.262 -85.941 1.00 87.69 178 TRP A N 1
ATOM 1408 C CA . T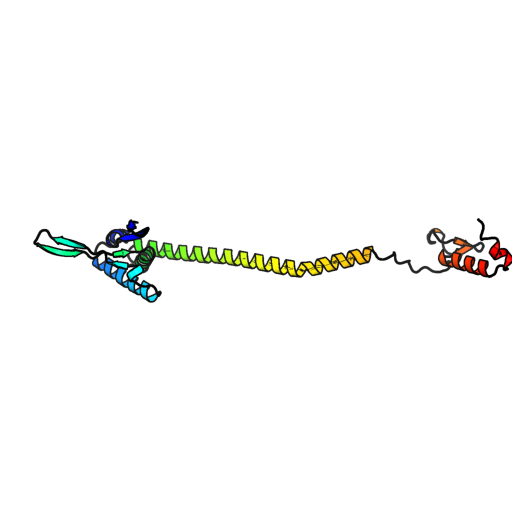RP A 1 178 ? 38.527 -6.315 -85.295 1.00 87.69 178 TRP A CA 1
ATOM 1409 C C . TRP A 1 178 ? 39.272 -5.361 -84.372 1.00 87.69 178 TRP A C 1
ATOM 1411 O O . TRP A 1 178 ? 40.131 -5.788 -83.602 1.00 87.69 178 TRP A O 1
ATOM 1421 N N . LEU A 1 179 ? 38.892 -4.086 -84.385 1.00 88.19 179 LEU A N 1
ATOM 1422 C CA . LEU A 1 179 ? 39.390 -3.064 -83.466 1.00 88.19 179 LEU A CA 1
ATOM 1423 C C . LEU A 1 179 ? 38.301 -2.617 -82.499 1.00 88.19 179 LEU A C 1
ATOM 1425 O O . LEU A 1 179 ? 37.162 -2.374 -82.906 1.00 88.19 179 LEU A O 1
ATOM 1429 N N . SER A 1 180 ? 38.684 -2.419 -81.235 1.00 88.69 180 SER A N 1
ATOM 1430 C CA . SER A 1 180 ? 37.812 -1.737 -80.279 1.00 88.69 180 SER A CA 1
ATOM 1431 C C . SER A 1 180 ? 37.566 -0.282 -80.721 1.00 88.69 180 SER A C 1
ATOM 1433 O O . SER A 1 180 ? 38.415 0.302 -81.409 1.00 88.69 180 SER A O 1
ATOM 1435 N N . PRO A 1 181 ? 36.451 0.349 -80.309 1.00 84.81 181 PRO A N 1
ATOM 1436 C CA . PRO A 1 181 ? 36.188 1.760 -80.596 1.00 84.81 181 PRO A CA 1
ATOM 1437 C C . PRO A 1 181 ? 37.353 2.683 -80.217 1.00 84.81 181 PRO A C 1
ATOM 1439 O O . PRO A 1 181 ? 37.724 3.570 -80.985 1.00 84.81 181 PRO A O 1
ATOM 1442 N N . GLU A 1 182 ? 37.971 2.454 -79.055 1.00 83.69 182 GLU A N 1
ATOM 1443 C CA . GLU A 1 182 ? 39.113 3.240 -78.584 1.00 83.69 182 GLU A CA 1
ATOM 1444 C C . GLU A 1 182 ? 40.359 3.043 -79.451 1.00 83.69 182 GLU A C 1
ATOM 1446 O O . GLU A 1 182 ? 41.054 4.014 -79.766 1.00 83.69 182 GLU A O 1
ATOM 1451 N N . ALA A 1 183 ? 40.638 1.800 -79.850 1.00 84.38 183 ALA A N 1
ATOM 1452 C CA . ALA A 1 183 ? 41.766 1.483 -80.713 1.00 84.38 183 ALA A CA 1
ATOM 1453 C C . ALA A 1 183 ? 41.581 2.107 -82.105 1.00 84.38 183 ALA A C 1
ATOM 1455 O O . ALA A 1 183 ? 42.499 2.742 -82.627 1.00 84.38 183 ALA A O 1
ATOM 1456 N N . TYR A 1 184 ? 40.370 2.018 -82.662 1.00 83.50 184 TYR A N 1
ATOM 1457 C CA . TYR A 1 184 ? 40.010 2.618 -83.944 1.00 83.50 184 TYR A CA 1
ATOM 1458 C C . TYR A 1 184 ? 40.152 4.149 -83.936 1.00 83.50 184 TYR A C 1
ATOM 1460 O O . TYR A 1 184 ? 40.809 4.719 -84.809 1.00 83.50 184 TYR A O 1
ATOM 1468 N N . GLU A 1 185 ? 39.613 4.831 -82.919 1.00 82.38 185 GLU A N 1
ATOM 1469 C CA . GLU A 1 185 ? 39.752 6.288 -82.772 1.00 82.38 185 GLU A CA 1
ATOM 1470 C C . GLU A 1 185 ? 41.211 6.721 -82.559 1.00 82.38 185 GLU A C 1
ATOM 1472 O O . GLU A 1 185 ? 41.645 7.755 -83.073 1.00 82.38 185 GLU A O 1
ATOM 1477 N N . SER A 1 186 ? 42.010 5.921 -81.847 1.00 83.19 186 SER A N 1
ATOM 1478 C CA . SER A 1 186 ? 43.446 6.174 -81.680 1.00 83.19 186 SER A CA 1
ATOM 1479 C C . SER A 1 186 ? 44.192 6.127 -83.020 1.00 83.19 186 SER A C 1
ATOM 1481 O O . SER A 1 186 ? 44.955 7.048 -83.331 1.00 83.19 186 SER A O 1
ATOM 1483 N N . VAL A 1 187 ? 43.920 5.112 -83.852 1.00 80.75 187 VAL A N 1
ATOM 1484 C CA . VAL A 1 187 ? 44.497 4.977 -85.202 1.00 80.75 187 VAL A CA 1
ATOM 1485 C C . VAL A 1 187 ? 44.076 6.146 -86.097 1.00 80.75 187 VAL A C 1
ATOM 1487 O O . VAL A 1 187 ? 44.932 6.769 -86.727 1.00 80.75 187 VAL A O 1
ATOM 1490 N N . LEU A 1 188 ? 42.793 6.531 -86.090 1.00 77.00 188 LEU A N 1
ATOM 1491 C CA . LEU A 1 188 ? 42.312 7.713 -86.818 1.00 77.00 188 LEU A CA 1
ATOM 1492 C C . LEU A 1 188 ? 42.983 9.009 -86.348 1.00 77.00 188 LEU A C 1
ATOM 1494 O O . LEU A 1 188 ? 43.288 9.900 -87.144 1.00 77.00 188 LEU A O 1
ATOM 1498 N N . ARG A 1 189 ? 43.231 9.148 -85.045 1.00 77.38 189 ARG A N 1
ATOM 1499 C CA . ARG A 1 189 ? 43.906 10.327 -84.497 1.00 77.38 189 ARG A CA 1
ATOM 1500 C C . ARG A 1 189 ? 45.376 10.380 -84.908 1.00 77.38 189 ARG A C 1
ATOM 1502 O O . ARG A 1 189 ? 45.882 11.469 -85.184 1.00 77.38 189 ARG A O 1
ATOM 1509 N N . GLN A 1 190 ? 46.064 9.239 -84.951 1.00 75.12 190 GLN A N 1
ATOM 1510 C CA . GLN A 1 190 ? 47.446 9.148 -85.426 1.00 75.12 190 GLN A CA 1
ATOM 1511 C C . GLN A 1 190 ? 47.548 9.422 -86.930 1.00 75.12 190 GLN A C 1
ATOM 1513 O O . GLN A 1 190 ? 48.383 10.234 -87.333 1.00 75.12 190 GLN A O 1
ATOM 1518 N N . SER A 1 191 ? 46.654 8.856 -87.747 1.00 69.25 191 SER A N 1
ATOM 1519 C CA . SER A 1 191 ? 46.639 9.105 -89.192 1.00 69.25 191 SER A CA 1
ATOM 1520 C C . SER A 1 191 ? 46.423 10.592 -89.497 1.00 69.25 191 SER A C 1
ATOM 1522 O O . SER A 1 191 ? 47.217 11.196 -90.218 1.00 69.25 191 SER A O 1
ATOM 1524 N N . ARG A 1 192 ? 45.469 11.251 -88.823 1.00 66.50 192 ARG A N 1
ATOM 1525 C CA . ARG A 1 192 ? 45.252 12.709 -88.922 1.00 66.50 192 ARG A CA 1
ATOM 1526 C C . ARG A 1 192 ? 46.475 13.540 -88.520 1.00 66.50 192 ARG A C 1
ATOM 1528 O O . ARG A 1 192 ? 46.680 14.623 -89.064 1.00 66.50 192 ARG A O 1
ATOM 1535 N N . ARG A 1 193 ? 47.298 13.063 -87.578 1.00 63.16 193 ARG A N 1
ATOM 1536 C CA . ARG A 1 193 ? 48.556 13.725 -87.174 1.00 63.16 193 ARG A CA 1
ATOM 1537 C C . ARG A 1 193 ? 49.681 13.544 -88.194 1.00 63.16 193 ARG A C 1
ATOM 1539 O O . ARG A 1 193 ? 50.550 14.413 -88.257 1.00 63.16 193 ARG A O 1
ATOM 1546 N N . SER A 1 194 ? 49.652 12.463 -88.970 1.00 65.50 194 SER A N 1
ATOM 1547 C CA . SER A 1 194 ? 50.626 12.173 -90.031 1.00 65.50 194 SER A CA 1
ATOM 1548 C C . SER A 1 194 ? 50.336 12.875 -91.366 1.00 65.50 194 SER A C 1
ATOM 1550 O O . SER A 1 194 ? 51.221 12.952 -92.212 1.00 65.50 194 SER A O 1
ATOM 1552 N N . LEU A 1 195 ? 49.138 13.449 -91.549 1.00 59.47 195 LEU A N 1
ATOM 1553 C CA . LEU A 1 195 ? 48.790 14.235 -92.741 1.00 59.47 195 LEU A CA 1
ATOM 1554 C C . LEU A 1 195 ? 49.624 15.524 -92.841 1.00 59.47 195 LEU A C 1
ATOM 1556 O O . LEU A 1 195 ? 49.932 16.164 -91.835 1.00 59.47 195 LEU A O 1
ATOM 1560 N N . TRP A 1 196 ? 49.968 15.954 -94.054 1.00 52.16 196 TRP A N 1
ATOM 1561 C CA . TRP A 1 196 ? 50.706 17.202 -94.294 1.00 52.16 196 TRP A CA 1
ATOM 1562 C C . TRP A 1 196 ? 49.917 18.433 -93.798 1.00 52.16 196 TRP A C 1
ATOM 1564 O O . TRP A 1 196 ? 48.691 18.382 -93.683 1.00 52.16 196 TRP A O 1
ATOM 1574 N N . TRP A 1 197 ? 50.598 19.522 -93.420 1.00 57.53 197 TRP A N 1
ATOM 1575 C CA . TRP A 1 197 ? 49.982 20.629 -92.658 1.00 57.53 197 TRP A CA 1
ATOM 1576 C C . TRP A 1 197 ? 48.765 21.266 -93.365 1.00 57.53 197 TRP A C 1
ATOM 1578 O O . TRP A 1 197 ? 47.781 21.587 -92.701 1.00 57.53 197 TRP A O 1
ATOM 1588 N N . GLU A 1 198 ? 48.797 21.364 -94.696 1.00 57.12 198 GLU A N 1
ATOM 1589 C CA . GLU A 1 198 ? 47.739 21.963 -95.524 1.00 57.12 198 GLU A CA 1
ATOM 1590 C C . GLU A 1 198 ? 46.439 21.143 -95.489 1.00 57.12 198 GLU A C 1
ATOM 1592 O O . GLU A 1 198 ? 45.352 21.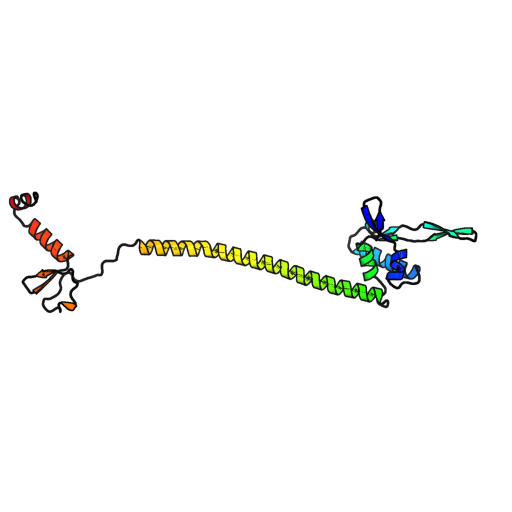688 -95.298 1.00 57.12 198 GLU A O 1
ATOM 1597 N N . LEU A 1 199 ? 46.543 19.811 -95.551 1.00 59.91 199 LEU A N 1
ATOM 1598 C CA . LEU A 1 199 ? 45.391 18.900 -95.488 1.00 59.91 199 LEU A CA 1
ATOM 1599 C C . LEU A 1 199 ? 44.748 18.855 -94.094 1.00 59.91 199 LEU A C 1
ATOM 1601 O O . LEU A 1 199 ? 43.563 18.549 -93.961 1.00 59.91 199 LEU A O 1
ATOM 1605 N N . ARG A 1 200 ? 45.494 19.205 -93.038 1.00 59.28 200 ARG A N 1
ATOM 1606 C CA . ARG A 1 200 ? 44.943 19.322 -91.678 1.00 59.28 200 ARG A CA 1
ATOM 1607 C C . ARG A 1 200 ? 44.043 20.549 -91.492 1.00 59.28 200 ARG A C 1
ATOM 1609 O O . ARG A 1 200 ? 43.189 20.511 -90.609 1.00 59.28 200 ARG A O 1
ATOM 1616 N N . GLN A 1 201 ? 44.218 21.611 -92.286 1.00 59.19 201 GLN A N 1
ATOM 1617 C CA . GLN A 1 201 ? 43.406 22.836 -92.194 1.00 59.19 201 GLN A CA 1
ATOM 1618 C C . GLN A 1 201 ? 42.081 22.737 -92.965 1.00 59.19 201 GLN A C 1
ATOM 1620 O O . GLN A 1 201 ? 41.113 23.391 -92.588 1.00 59.19 201 GLN A O 1
ATOM 1625 N N . LEU A 1 202 ? 42.009 21.886 -93.996 1.00 56.88 202 LEU A N 1
ATOM 1626 C CA . LEU A 1 202 ? 40.807 21.702 -94.821 1.00 56.88 202 LEU A CA 1
ATOM 1627 C C . LEU A 1 202 ? 39.661 20.978 -94.087 1.00 56.88 202 LEU A C 1
ATOM 1629 O O . LEU A 1 202 ? 38.500 21.287 -94.316 1.00 56.88 202 LEU A O 1
ATOM 1633 N N . ASN A 1 203 ? 39.963 20.097 -93.127 1.00 51.28 203 ASN A N 1
ATOM 1634 C CA . ASN A 1 203 ? 38.957 19.368 -92.333 1.00 51.28 203 ASN A CA 1
ATOM 1635 C C . ASN A 1 203 ? 38.324 20.186 -91.181 1.00 51.28 203 ASN A C 1
ATOM 1637 O O . ASN A 1 203 ? 37.723 19.604 -90.280 1.00 51.28 203 ASN A O 1
ATOM 1641 N N . LYS A 1 204 ? 38.482 21.518 -91.160 1.00 50.00 204 LYS A N 1
ATOM 1642 C CA . LYS A 1 204 ? 37.857 22.405 -90.155 1.00 50.00 204 LYS A CA 1
ATOM 1643 C C . LYS A 1 204 ? 36.580 23.110 -90.629 1.00 50.00 204 LYS A C 1
ATOM 1645 O O . LYS A 1 204 ? 35.993 23.845 -89.843 1.00 50.00 204 LYS A O 1
ATOM 1650 N N . PHE A 1 205 ? 36.139 22.876 -91.863 1.00 43.38 205 PHE A N 1
ATOM 1651 C CA . PHE A 1 205 ? 34.872 23.394 -92.384 1.00 43.38 205 PHE A CA 1
ATOM 1652 C C . PHE A 1 205 ? 34.041 22.262 -92.994 1.00 43.38 205 PHE A C 1
ATOM 1654 O O . PHE A 1 205 ? 34.031 22.088 -94.208 1.00 43.38 205 PHE A O 1
ATOM 1661 N N . GLN A 1 206 ? 33.376 21.491 -92.133 1.00 37.53 206 GLN A N 1
ATOM 1662 C CA . GLN A 1 206 ? 32.152 20.728 -92.399 1.00 37.53 206 GLN A CA 1
ATOM 1663 C C . GLN A 1 206 ? 31.527 20.316 -91.067 1.00 37.53 206 GLN A C 1
ATOM 1665 O O . GLN A 1 206 ? 32.296 19.897 -90.171 1.00 37.53 206 GLN A O 1
#

Radius of gyration: 50.54 Å; chains: 1; bounding box: 79×39×135 Å

Foldseek 3Di:
DDADPVRADWDKLVVCQVLQVHPDPVLLVVLLVQLLVVCVVVVHDSCVAWPWPWDFDADPVGDTDTRTMTIGHPSSSLSSLQSHDCVGPSSVVSVVVVVVVVVVVVVVVVVVVVVVVVVVVVVVVCVVCVVVVVVVVVVVVVVVPDDPDDDDDDQKADLPDDPVPDDPQWDADPNSITGHPVSVVVVVVVVLVVDDPVVNVVVPPD

Secondary structure (DSSP, 8-state):
-EE-TTS-EEEEHHHHHHHTT--SHHHHHHHHHHHHHHHHHTT--HHHHEEE--EEEEPTTS-EEEE--EEE-HHHHHHHHHTS-TTSHHHHHHHHHHHHHHHHHHHHHHHHHHHHHHHHHHHHHHHHHHHHHHHHHHHHHHHHTSPP------SEE-TTS-TTTS-TTPEEPTTS-EE-HHHHHHHHHHHHHHS-HHHHHHTT--